Protein AF-A0A8T2VDK9-F1 (afdb_monomer)

Radius of gyration: 22.08 Å; Cα contacts (8 Å, |Δi|>4): 346; chains: 1; bounding box: 56×37×74 Å

InterPro domains:
  IPR025714 Methyltransferase domain [PF13679] (10-200)
  IPR029063 S-adenosyl-L-methionine-dependent methyltransferase superfamily [SSF53335] (16-62)
  IPR052220 Methyltransferase-like protein 25 [PTHR12496] (9-245)

Nearest PDB structures (foldseek):
  5fcd-assembly2_B  TM=7.669E-01  e=2.858E-02  Escherichia coli
  1vq1-assembly2_B  TM=7.208E-01  e=1.821E-02  Thermotoga maritima MSB8
  5fcd-assembly1_A  TM=7.590E-01  e=3.048E-02  Escherichia coli
  1vq1-assembly1_A  TM=7.286E-01  e=3.943E-02  Thermotoga maritima MSB8
  1nv8-assembly2_B  TM=6.931E-01  e=3.251E-02  Thermotoga maritima

Mean predicted aligned error: 12.77 Å

Secondary structure (DSSP, 8-state):
----HHHHHHHHHHHHTT-SEEEEET-TT-HHHHHHHHTT---EEEEES-HHHHHHHHHHHHHHHHHHHHHHHHHTTT---------PPPEEEEE---TT--SHHHHHHHHHHHHHSTTSS---------TT--EEE----------------------EEEEETT--THHHHHHHHHHHH-TTEEEEEE-----TT--B--TT--S-TT---SB--SHHHHHHT----HHHHHHHTS-GGGGGGS-GGGGGSS--

pLDDT: mean 72.98, std 21.47, range [24.5, 97.44]

Sequence (256 aa):
MRDRFGNGVISRVFAEAHATHVVDVGAGQGYLAQVLAFEYGLPVVALDASSHHADVTNRRSAWIEKHYAACSRKANSSLNTKDHLTRKGPQTATFCVMSGCSGKELQHFLSTLATEESSDLGNNATDRKDDNNAFSLAKGSDIIKPNESSGVVKQAQHSYILAGLHACGDLSTAVLKTYTMCEEVKAVVIVGCCYNLLTKRLEKDHSPSSCFYGFPLSRGVRSIGLTLGRRACDLACQSAERWKDVGVDSTLLWRT

Foldseek 3Di:
DPDPDPLVVVLVCCVVLVFQEEEAAQCQLNPSQQCCQPVVVGAYEYEHQDVVSVVSNVVVQVVVLVVVVVVVVVVVVDDDDPPPSSRHGYFYWYADDDAQAQLVLVLVVVVVVQVVVQPPDDDDDDDDPDPPRRIDGDDDDDDDDDDDDDDDGDGDQGAYEYEYQACEACSQQSNVSNCVVHPSHRYYHYHHQFHQNWFEDDPPDPDPPSGGGSPPNDPVCVVVVDDDDNVNRVVVNDDPVCVVVVDPVCPVVPDD

Organism: Ceratopteris richardii (NCBI:txid49495)

Structure (mmCIF, N/CA/C/O backbone):
data_AF-A0A8T2VDK9-F1
#
_entry.id   AF-A0A8T2VDK9-F1
#
loop_
_atom_site.group_PDB
_atom_site.id
_atom_site.type_symbol
_atom_site.label_atom_id
_atom_site.label_alt_id
_atom_site.label_comp_id
_atom_site.label_asym_id
_atom_site.label_entity_id
_atom_site.label_seq_id
_atom_site.pdbx_PDB_ins_code
_atom_site.Cartn_x
_atom_site.Cartn_y
_atom_site.Cartn_z
_atom_site.occupancy
_atom_site.B_iso_or_equiv
_atom_site.auth_seq_id
_atom_site.auth_comp_id
_atom_site.auth_asym_id
_atom_site.auth_atom_id
_atom_site.pdbx_PDB_model_num
ATOM 1 N N . MET A 1 1 ? -23.703 15.122 -0.851 1.00 37.84 1 MET A N 1
ATOM 2 C CA . MET A 1 1 ? -23.418 13.796 -1.437 1.00 37.84 1 MET A CA 1
ATOM 3 C C . MET A 1 1 ? -22.027 13.877 -2.062 1.00 37.84 1 MET A C 1
ATOM 5 O O . MET A 1 1 ? -21.908 14.078 -3.258 1.00 37.84 1 MET A O 1
ATOM 9 N N . ARG A 1 2 ? -20.976 13.936 -1.232 1.00 43.91 2 ARG A N 1
ATOM 10 C CA . ARG A 1 2 ? -19.598 14.156 -1.701 1.00 43.91 2 ARG A CA 1
ATOM 11 C C . ARG A 1 2 ? -18.900 12.800 -1.768 1.00 43.91 2 ARG A C 1
ATOM 13 O O . ARG A 1 2 ? -19.049 12.006 -0.849 1.00 43.91 2 ARG A O 1
ATOM 20 N N . ASP A 1 3 ? -18.302 12.568 -2.925 1.00 45.81 3 ASP A N 1
ATOM 21 C CA . ASP A 1 3 ? -17.573 11.404 -3.427 1.00 45.81 3 ASP A CA 1
ATOM 22 C C . AS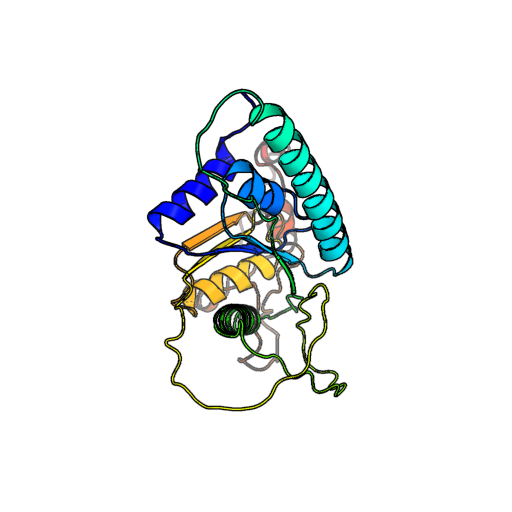P A 1 3 ? -17.373 10.215 -2.461 1.00 45.81 3 ASP A C 1
ATOM 24 O O . ASP A 1 3 ? -16.501 10.219 -1.596 1.00 45.81 3 ASP A O 1
ATOM 28 N N . ARG A 1 4 ? -18.213 9.181 -2.624 1.00 52.41 4 ARG A N 1
ATOM 29 C CA . ARG A 1 4 ? -18.154 7.911 -1.874 1.00 52.41 4 ARG A CA 1
ATOM 30 C C . ARG A 1 4 ? -17.483 6.777 -2.655 1.00 52.41 4 ARG A C 1
ATOM 32 O O . ARG A 1 4 ? -17.430 5.660 -2.147 1.00 52.41 4 ARG A O 1
ATOM 39 N N . PHE A 1 5 ? -17.021 7.011 -3.886 1.00 56.97 5 PHE A N 1
ATOM 40 C CA . PHE A 1 5 ? -16.656 5.897 -4.763 1.00 56.97 5 PHE A CA 1
ATOM 41 C C . PHE A 1 5 ? -15.309 5.266 -4.393 1.00 56.97 5 PHE A C 1
ATOM 43 O O . PHE A 1 5 ? -15.260 4.061 -4.169 1.00 56.97 5 PHE A O 1
ATOM 50 N N . GLY A 1 6 ? -14.235 6.051 -4.255 1.00 61.16 6 GLY A N 1
ATOM 51 C CA . GLY A 1 6 ? -12.895 5.501 -3.984 1.00 61.16 6 GLY A CA 1
ATOM 52 C C . GLY A 1 6 ? -12.766 4.827 -2.611 1.00 61.16 6 GLY A C 1
ATOM 53 O O . GLY A 1 6 ? -12.355 3.673 -2.509 1.00 61.16 6 GLY A O 1
ATOM 54 N N . ASN A 1 7 ? -13.184 5.519 -1.548 1.00 74.44 7 ASN A N 1
ATOM 55 C CA . ASN A 1 7 ? -13.059 5.016 -0.173 1.00 74.44 7 ASN A CA 1
ATOM 56 C C . ASN A 1 7 ? -14.002 3.831 0.099 1.00 74.44 7 ASN A C 1
ATOM 58 O O . ASN A 1 7 ? -13.638 2.891 0.806 1.00 74.44 7 ASN A O 1
ATOM 62 N N . GLY A 1 8 ? -15.189 3.842 -0.520 1.00 84.50 8 GLY A N 1
ATOM 63 C CA . GLY A 1 8 ? -16.153 2.748 -0.423 1.00 84.50 8 GLY A CA 1
ATOM 64 C C . GLY A 1 8 ? -15.634 1.443 -1.029 1.00 84.50 8 GLY A C 1
ATOM 65 O O . GLY A 1 8 ? -15.929 0.374 -0.498 1.00 84.50 8 GLY A O 1
ATOM 66 N N . VAL A 1 9 ? -14.814 1.512 -2.087 1.00 92.12 9 VAL A N 1
ATOM 67 C CA . VAL A 1 9 ? -14.177 0.321 -2.675 1.00 92.12 9 VAL A CA 1
ATOM 68 C C . VAL A 1 9 ? -13.231 -0.339 -1.676 1.00 92.12 9 VAL A C 1
ATOM 70 O O . VAL A 1 9 ? -13.333 -1.544 -1.471 1.00 92.12 9 VAL A O 1
ATOM 73 N N . ILE A 1 10 ? -12.363 0.426 -1.005 1.00 94.25 10 ILE A N 1
ATOM 74 C CA . ILE A 1 10 ? -11.415 -0.132 -0.024 1.00 94.25 10 ILE A CA 1
ATOM 75 C C . ILE A 1 10 ? -12.163 -0.777 1.145 1.00 94.25 10 ILE A C 1
ATOM 77 O O . ILE A 1 10 ? -11.851 -1.904 1.517 1.00 94.25 10 ILE A O 1
ATOM 81 N N . SER A 1 11 ? -13.184 -0.107 1.688 1.00 93.62 11 SER A N 1
ATOM 82 C CA . SER A 1 11 ? -13.994 -0.661 2.781 1.00 93.62 11 SER A CA 1
ATOM 83 C C . SER A 1 11 ? -14.733 -1.940 2.379 1.00 93.62 11 SER A C 1
ATOM 85 O O . SER A 1 11 ? -14.794 -2.890 3.159 1.00 93.62 11 SER A O 1
ATOM 87 N N . ARG A 1 12 ? -15.252 -2.004 1.150 1.00 95.25 12 ARG A N 1
ATOM 88 C CA . ARG A 1 12 ? -15.904 -3.208 0.638 1.00 95.25 12 ARG A CA 1
ATOM 89 C C . ARG A 1 12 ? -14.917 -4.359 0.449 1.00 95.25 12 ARG A C 1
ATOM 91 O O . ARG A 1 12 ? -15.194 -5.463 0.902 1.00 95.25 12 ARG A O 1
ATOM 98 N N . VAL A 1 13 ? -13.764 -4.092 -0.166 1.00 96.50 13 VAL A N 1
ATOM 99 C CA . VAL A 1 13 ? -12.698 -5.088 -0.352 1.00 96.50 13 VAL A CA 1
ATOM 100 C C . VAL A 1 13 ? -12.189 -5.591 0.998 1.00 96.50 13 VAL A C 1
ATOM 102 O O . VAL A 1 13 ? -11.987 -6.788 1.152 1.00 96.50 13 VAL A O 1
ATOM 105 N N . PHE A 1 14 ? -12.040 -4.713 1.994 1.00 95.94 14 PHE A N 1
ATOM 106 C CA . PHE A 1 14 ? -11.683 -5.094 3.363 1.00 95.94 14 PHE A CA 1
ATOM 107 C C . PHE A 1 14 ? -12.658 -6.128 3.944 1.00 95.94 14 PHE A C 1
ATOM 109 O O . PHE A 1 14 ? -12.229 -7.160 4.463 1.00 95.94 14 PHE A O 1
ATOM 116 N N . ALA A 1 15 ? -13.964 -5.868 3.818 1.00 95.44 15 ALA A N 1
ATOM 117 C CA . ALA A 1 15 ? -15.007 -6.753 4.323 1.00 95.44 15 ALA A CA 1
ATOM 118 C C . ALA A 1 15 ? -15.055 -8.093 3.569 1.00 95.44 15 ALA A C 1
ATOM 120 O O . ALA A 1 15 ? -15.116 -9.146 4.200 1.00 95.44 15 ALA A O 1
ATOM 121 N N . GLU A 1 16 ? -14.992 -8.065 2.233 1.00 96.94 16 GLU A N 1
ATOM 122 C CA . GLU A 1 16 ? -15.023 -9.268 1.387 1.00 96.94 16 GLU A CA 1
ATOM 123 C C . GLU A 1 16 ? -13.760 -10.131 1.547 1.00 96.94 16 GLU A C 1
ATOM 125 O O . GLU A 1 16 ? -13.833 -11.355 1.482 1.00 96.94 16 GLU A O 1
ATOM 130 N N . ALA A 1 17 ? -12.604 -9.512 1.794 1.00 96.25 17 ALA A N 1
ATOM 131 C CA . ALA A 1 17 ? -11.341 -10.214 2.011 1.00 96.25 17 ALA A CA 1
ATOM 132 C C . ALA A 1 17 ? -11.184 -10.765 3.440 1.00 96.25 17 ALA A C 1
ATOM 134 O O . ALA A 1 17 ? -10.178 -11.418 3.725 1.00 96.25 17 ALA A O 1
ATOM 135 N N . HIS A 1 18 ? -12.140 -10.488 4.338 1.00 95.19 18 HIS A N 1
ATOM 136 C CA . HIS A 1 18 ? -12.057 -10.807 5.767 1.00 95.19 18 HIS A CA 1
ATOM 137 C C . HIS A 1 18 ? -10.726 -10.346 6.389 1.00 95.19 18 HIS A C 1
ATOM 139 O O . HIS A 1 18 ? -10.065 -11.077 7.136 1.00 95.19 18 HIS A O 1
ATOM 145 N N . ALA A 1 19 ? -10.297 -9.138 6.018 1.00 95.25 19 ALA A N 1
ATOM 146 C CA . ALA A 1 19 ? -9.076 -8.549 6.540 1.00 95.25 19 ALA A CA 1
ATOM 147 C C . ALA A 1 19 ? -9.289 -8.020 7.965 1.00 95.25 19 ALA A C 1
ATOM 149 O O . ALA A 1 19 ? -10.392 -7.615 8.328 1.00 95.25 19 ALA A O 1
ATOM 150 N N . THR A 1 20 ? -8.227 -8.002 8.767 1.00 95.25 20 THR A N 1
ATOM 151 C CA . THR A 1 20 ? -8.223 -7.349 10.080 1.00 95.25 20 THR A CA 1
ATOM 152 C C . THR A 1 20 ? -7.680 -5.929 10.007 1.00 95.25 20 THR A C 1
ATOM 154 O O . THR A 1 20 ? -8.128 -5.082 10.772 1.00 95.25 20 THR A O 1
ATOM 157 N N . HIS A 1 21 ? -6.773 -5.640 9.067 1.00 95.12 21 HIS A N 1
ATOM 158 C CA . HIS A 1 21 ? -6.134 -4.330 8.937 1.00 95.12 21 HIS A CA 1
ATOM 159 C C . HIS A 1 21 ? -6.032 -3.845 7.486 1.00 95.12 21 HIS A C 1
ATOM 161 O O . HIS A 1 21 ? -5.828 -4.622 6.550 1.00 95.12 21 HIS A O 1
ATOM 167 N N . VAL A 1 22 ? -6.123 -2.529 7.306 1.00 96.19 22 VAL A N 1
ATOM 168 C CA . VAL A 1 22 ? -5.739 -1.834 6.073 1.00 96.19 22 VAL A CA 1
ATOM 169 C C . VAL A 1 22 ? -4.337 -1.274 6.247 1.00 96.19 22 VAL A C 1
ATOM 171 O O . VAL A 1 22 ? -4.062 -0.582 7.222 1.00 96.19 22 VAL A O 1
ATOM 174 N N . VAL A 1 23 ? -3.462 -1.510 5.279 1.00 96.00 23 VAL A N 1
ATOM 175 C CA . VAL A 1 23 ? -2.143 -0.878 5.223 1.00 96.00 23 VAL A CA 1
ATOM 176 C C . VAL A 1 23 ? -2.146 0.115 4.068 1.00 96.00 23 VAL A C 1
ATOM 178 O O . VAL A 1 23 ? -2.129 -0.282 2.903 1.00 96.00 23 VAL A O 1
ATOM 181 N N . ASP A 1 24 ? -2.219 1.402 4.403 1.00 95.19 24 ASP A N 1
ATOM 182 C CA . ASP A 1 24 ? -2.193 2.519 3.456 1.00 95.19 24 ASP A CA 1
ATOM 183 C C . ASP A 1 24 ? -0.738 2.820 3.070 1.00 95.19 24 ASP A C 1
ATOM 185 O O . ASP A 1 24 ? 0.009 3.420 3.840 1.00 95.19 24 ASP A O 1
ATOM 189 N N . VAL A 1 25 ? -0.304 2.329 1.911 1.00 93.38 25 VAL A N 1
ATOM 190 C CA . VAL A 1 25 ? 1.077 2.421 1.422 1.00 93.38 25 VAL A CA 1
ATOM 191 C C . VAL A 1 25 ? 1.283 3.673 0.572 1.00 93.38 25 VAL A C 1
ATOM 193 O O . VAL A 1 25 ? 0.602 3.890 -0.431 1.00 93.38 25 VAL A O 1
ATOM 196 N N . GLY A 1 26 ? 2.275 4.485 0.941 1.00 90.88 26 GLY A N 1
ATOM 197 C CA . GLY A 1 26 ? 2.456 5.814 0.353 1.00 90.88 26 GLY A CA 1
ATOM 198 C C . GLY A 1 26 ? 1.395 6.797 0.849 1.00 90.88 26 GLY A C 1
ATOM 199 O O . GLY A 1 26 ? 0.868 7.585 0.064 1.00 90.88 26 GLY A O 1
ATOM 200 N N . ALA A 1 27 ? 1.069 6.726 2.142 1.00 90.25 27 ALA A N 1
ATOM 201 C CA . ALA A 1 27 ? -0.014 7.478 2.768 1.00 90.25 27 ALA A CA 1
ATOM 202 C C . ALA A 1 27 ? 0.172 9.004 2.686 1.00 90.25 27 ALA A C 1
ATOM 204 O O . ALA A 1 27 ? -0.795 9.762 2.837 1.00 90.25 27 ALA A O 1
ATOM 205 N N . GLY A 1 28 ? 1.404 9.488 2.479 1.00 89.88 28 GLY A N 1
ATOM 206 C CA . GLY A 1 28 ? 1.725 10.905 2.533 1.00 89.88 28 GLY A CA 1
ATOM 207 C C . GLY A 1 28 ? 1.243 11.495 3.853 1.00 89.88 28 GLY A C 1
ATOM 208 O O . GLY A 1 28 ? 1.432 10.935 4.925 1.00 89.88 28 GLY A O 1
ATOM 209 N N . GLN A 1 29 ? 0.504 12.596 3.789 1.00 90.12 29 GLN A N 1
ATOM 210 C CA . GLN A 1 29 ? -0.047 13.234 4.988 1.00 90.12 29 GLN A CA 1
ATOM 211 C C . GLN A 1 29 ? -1.294 12.533 5.585 1.00 90.12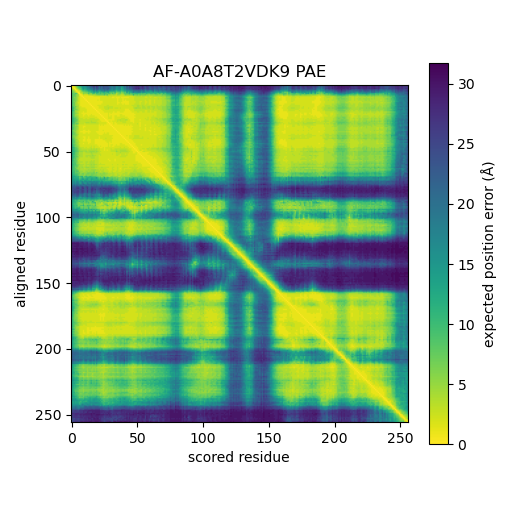 29 GLN A C 1
ATOM 213 O O . GLN A 1 29 ? -2.042 13.155 6.352 1.00 90.12 29 GLN A O 1
ATOM 218 N N . GLY A 1 30 ? -1.561 11.290 5.174 1.00 89.19 30 GLY A N 1
ATOM 219 C CA . GLY A 1 30 ? -2.496 10.366 5.810 1.00 89.19 30 GLY A CA 1
ATOM 220 C C . GLY A 1 30 ? -3.975 10.597 5.517 1.00 89.19 30 GLY A C 1
ATOM 221 O O . GLY A 1 30 ? -4.806 10.055 6.231 1.00 89.19 30 GLY A O 1
ATOM 222 N N . TYR A 1 31 ? -4.352 11.392 4.511 1.00 92.12 31 TYR A N 1
ATOM 223 C CA . TYR A 1 31 ? -5.763 11.735 4.264 1.00 92.12 31 TYR A CA 1
ATOM 224 C C . TYR A 1 31 ? -6.675 10.513 4.090 1.00 92.12 31 TYR A C 1
ATOM 226 O O . TYR A 1 31 ? -7.757 10.478 4.676 1.00 92.12 31 TYR A O 1
ATOM 234 N N . LEU A 1 32 ? -6.237 9.514 3.318 1.00 91.88 32 LEU A N 1
ATOM 235 C CA . LEU A 1 32 ? -6.982 8.270 3.136 1.00 91.88 32 LEU A CA 1
ATOM 236 C C . LEU A 1 32 ? -7.081 7.500 4.458 1.00 91.88 32 LEU A C 1
ATOM 238 O O . LEU A 1 32 ? -8.187 7.161 4.878 1.00 91.88 32 LEU A O 1
ATOM 242 N N . ALA A 1 33 ? -5.954 7.302 5.147 1.00 92.44 33 ALA A N 1
ATOM 243 C CA . ALA A 1 33 ? -5.922 6.642 6.447 1.00 92.44 33 ALA A CA 1
ATOM 244 C C . ALA A 1 33 ? -6.864 7.278 7.484 1.00 92.44 33 ALA A C 1
ATOM 246 O O . ALA A 1 33 ? -7.576 6.562 8.186 1.00 92.44 33 ALA A O 1
ATOM 247 N N . GLN A 1 34 ? -6.934 8.614 7.541 1.00 91.50 34 GLN A N 1
ATOM 248 C CA . GLN A 1 34 ? -7.871 9.333 8.412 1.00 91.50 34 GLN A CA 1
ATOM 249 C C . GLN A 1 34 ? -9.327 8.992 8.074 1.00 91.50 34 GLN A C 1
ATOM 251 O O . GLN A 1 34 ? -10.124 8.709 8.965 1.00 91.50 34 GLN A O 1
ATOM 256 N N . VAL A 1 35 ? -9.690 9.009 6.789 1.00 92.12 35 VAL A N 1
ATOM 257 C CA . VAL A 1 35 ? -11.063 8.712 6.359 1.00 92.12 35 VAL A CA 1
ATOM 258 C C . VAL A 1 35 ? -11.428 7.261 6.667 1.00 92.12 35 VAL A C 1
ATOM 260 O O . VAL A 1 35 ? -12.475 7.006 7.258 1.00 92.12 35 VAL A O 1
ATOM 263 N N . LEU A 1 36 ? -10.564 6.304 6.329 1.00 92.00 36 LEU A N 1
ATOM 264 C CA . LEU A 1 36 ? -10.817 4.885 6.586 1.00 92.00 36 LEU A CA 1
ATOM 265 C C . LEU A 1 36 ? -10.947 4.582 8.090 1.00 92.00 36 LEU A C 1
ATOM 267 O O . LEU A 1 36 ? -11.854 3.850 8.484 1.00 92.00 36 LEU A O 1
ATOM 271 N N . ALA A 1 37 ? -10.119 5.199 8.936 1.00 91.69 37 ALA A N 1
ATOM 272 C CA . ALA A 1 37 ? -10.200 5.019 10.383 1.00 91.69 37 ALA A CA 1
ATOM 273 C C . ALA A 1 37 ? -11.443 5.693 10.990 1.00 91.69 37 ALA A C 1
ATOM 275 O O . ALA A 1 37 ? -12.226 5.060 11.696 1.00 91.69 37 ALA A O 1
ATOM 276 N N . PHE A 1 38 ? -11.669 6.979 10.706 1.00 88.00 38 PHE A N 1
ATOM 277 C CA . PHE A 1 38 ? -12.704 7.752 11.398 1.00 88.00 38 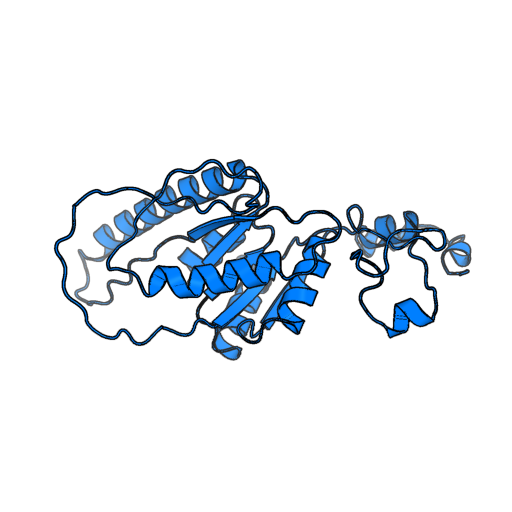PHE A CA 1
ATOM 278 C C . PHE A 1 38 ? -14.092 7.661 10.773 1.00 88.00 38 PHE A C 1
ATOM 280 O O . PHE A 1 38 ? -15.076 7.758 11.506 1.00 88.00 38 PHE A O 1
ATOM 287 N N . GLU A 1 39 ? -14.210 7.523 9.454 1.00 87.81 39 GLU A N 1
ATOM 288 C CA . GLU A 1 39 ? -15.510 7.424 8.778 1.00 87.81 39 GLU A CA 1
ATOM 289 C C . GLU A 1 39 ? -15.966 5.969 8.667 1.00 87.81 39 GLU A C 1
ATOM 291 O O . GLU A 1 39 ? -17.116 5.670 8.989 1.00 87.81 39 GLU A O 1
ATOM 296 N N . TYR A 1 40 ? -15.057 5.069 8.280 1.00 89.19 40 TYR A N 1
ATOM 297 C CA . TYR A 1 40 ? -15.368 3.652 8.063 1.00 89.19 40 TYR A CA 1
ATOM 298 C C . TYR A 1 40 ? -15.070 2.760 9.278 1.00 89.19 40 TYR A C 1
ATOM 300 O O . TYR A 1 40 ? -15.485 1.605 9.285 1.00 89.19 40 TYR A O 1
ATOM 308 N N . GLY A 1 41 ? -14.401 3.275 10.318 1.00 89.62 41 GLY A N 1
ATOM 309 C CA . GLY A 1 41 ? -14.116 2.515 11.541 1.00 89.62 41 GLY A CA 1
ATOM 310 C C . GLY A 1 41 ? -13.107 1.382 11.345 1.00 89.62 41 GLY A C 1
ATOM 311 O O . GLY A 1 41 ? -13.122 0.427 12.117 1.00 89.62 41 GLY A O 1
ATOM 312 N N . LEU A 1 42 ? -12.280 1.450 10.299 1.00 92.50 42 LEU A N 1
ATOM 313 C CA . LEU A 1 42 ? -11.340 0.385 9.960 1.00 92.50 42 LEU A CA 1
ATOM 314 C C . LEU A 1 42 ? -10.028 0.532 10.749 1.00 92.50 42 LEU A C 1
ATOM 316 O O . LEU A 1 42 ? -9.561 1.658 10.935 1.00 92.50 42 LEU A O 1
ATOM 320 N N . PRO A 1 43 ? -9.382 -0.573 11.161 1.00 93.38 43 PRO A N 1
ATOM 321 C CA . PRO A 1 43 ? -8.009 -0.541 11.655 1.00 93.38 43 PRO A CA 1
ATOM 322 C C . PRO A 1 43 ? -7.060 -0.228 10.498 1.00 93.38 43 PRO A C 1
ATOM 324 O O . PRO A 1 43 ? -6.993 -0.977 9.520 1.00 93.38 43 PRO A O 1
ATOM 327 N N . VAL A 1 44 ? -6.347 0.895 10.583 1.00 94.00 44 VAL A N 1
ATOM 328 C CA . VAL A 1 44 ? -5.478 1.368 9.499 1.00 94.00 44 VAL A CA 1
ATOM 329 C C . VAL A 1 44 ? -4.067 1.616 10.005 1.00 94.00 44 VAL A C 1
ATOM 331 O O . VAL A 1 44 ? -3.872 2.274 11.027 1.00 94.00 44 VAL A O 1
ATOM 334 N N . VAL A 1 45 ? -3.094 1.155 9.226 1.00 94.00 45 VAL A N 1
ATOM 335 C CA . VAL A 1 45 ? -1.678 1.484 9.358 1.00 94.00 45 VAL A CA 1
ATOM 336 C C . VAL A 1 45 ? -1.261 2.337 8.163 1.00 94.00 45 VAL A C 1
ATOM 338 O O . VAL A 1 45 ? -1.262 1.866 7.028 1.00 94.00 45 VAL A O 1
ATOM 341 N N . ALA A 1 46 ? -0.911 3.596 8.408 1.00 93.19 46 ALA A N 1
ATOM 342 C CA . ALA A 1 46 ? -0.411 4.525 7.402 1.00 93.19 46 ALA A CA 1
ATOM 343 C C . ALA A 1 46 ? 1.110 4.396 7.261 1.00 93.19 46 ALA A C 1
ATOM 345 O O . ALA A 1 46 ? 1.846 4.647 8.218 1.00 93.19 46 ALA A O 1
ATOM 346 N N . LEU A 1 47 ? 1.569 4.026 6.065 1.00 91.44 47 LEU A N 1
ATOM 347 C CA . LEU A 1 47 ? 2.977 3.870 5.715 1.00 91.44 47 LEU A CA 1
ATOM 348 C C . LEU A 1 47 ? 3.430 4.944 4.741 1.00 91.44 47 LEU A C 1
ATOM 350 O O . LEU A 1 47 ? 2.887 5.075 3.645 1.00 91.44 47 LEU A O 1
ATOM 354 N N . ASP A 1 48 ? 4.493 5.653 5.098 1.00 90.12 48 ASP A N 1
ATOM 355 C CA . ASP A 1 48 ? 5.164 6.595 4.207 1.00 90.12 48 ASP A CA 1
ATOM 356 C C . ASP A 1 48 ? 6.681 6.547 4.410 1.00 90.12 48 ASP A C 1
ATOM 358 O O . ASP A 1 48 ? 7.160 6.170 5.477 1.00 90.12 48 ASP A O 1
ATOM 362 N N . ALA A 1 49 ? 7.453 6.934 3.397 1.00 87.81 49 ALA A N 1
ATOM 363 C CA . ALA A 1 49 ? 8.910 6.993 3.513 1.00 87.81 49 ALA A CA 1
ATOM 364 C C . ALA A 1 49 ? 9.388 8.182 4.365 1.00 87.81 49 ALA A C 1
ATOM 366 O O . ALA A 1 49 ? 10.508 8.167 4.871 1.00 87.81 49 ALA A O 1
ATOM 367 N N . SER A 1 50 ? 8.558 9.216 4.518 1.00 88.19 50 SER A N 1
ATOM 368 C CA . SER A 1 50 ? 8.882 10.424 5.269 1.00 88.19 50 SER A CA 1
ATOM 369 C C . SER A 1 50 ? 8.326 10.369 6.690 1.00 88.19 50 SER A C 1
ATOM 371 O O . SER A 1 50 ? 7.114 10.336 6.903 1.00 88.19 50 SER A O 1
ATOM 373 N N . SER A 1 51 ? 9.199 10.477 7.690 1.00 85.75 51 SER A N 1
ATOM 374 C CA . SER A 1 51 ? 8.772 10.611 9.090 1.00 85.75 51 SER A CA 1
ATOM 375 C C . SER A 1 51 ? 7.972 11.896 9.341 1.00 85.75 51 SER A C 1
ATOM 377 O O . SER A 1 51 ? 7.048 11.904 10.149 1.00 85.75 51 SER A O 1
ATOM 379 N N . HIS A 1 52 ? 8.237 12.970 8.587 1.00 88.75 52 HIS A N 1
ATOM 380 C CA . HIS A 1 52 ? 7.445 14.201 8.661 1.00 88.75 52 HIS A CA 1
ATOM 381 C C . HIS A 1 52 ? 5.971 13.961 8.300 1.00 88.75 52 HIS A C 1
ATOM 383 O O . HIS A 1 52 ? 5.064 14.530 8.908 1.00 88.75 52 HIS A O 1
ATOM 389 N N . HIS A 1 53 ? 5.715 13.102 7.315 1.00 88.69 53 HIS A N 1
ATOM 390 C CA . HIS A 1 53 ? 4.365 12.711 6.930 1.00 88.69 53 HIS A CA 1
ATOM 391 C C . HIS A 1 53 ? 3.662 11.896 8.027 1.00 88.69 53 HIS A C 1
ATOM 393 O O . HIS A 1 53 ? 2.476 12.126 8.288 1.00 88.69 53 HIS A O 1
ATOM 399 N N . ALA A 1 54 ? 4.396 11.028 8.732 1.00 85.56 54 ALA A N 1
ATOM 400 C CA . ALA A 1 54 ? 3.891 10.334 9.915 1.00 85.56 54 ALA A CA 1
ATOM 401 C C . ALA A 1 54 ? 3.516 11.325 11.034 1.00 85.56 54 ALA A C 1
ATOM 403 O O . ALA A 1 54 ? 2.399 11.270 11.549 1.00 85.56 54 ALA A O 1
ATOM 404 N N . ASP A 1 55 ? 4.375 12.305 11.340 1.00 86.25 55 ASP A N 1
ATOM 405 C CA . ASP A 1 55 ? 4.092 13.347 12.339 1.00 86.25 55 ASP A CA 1
ATOM 406 C C . ASP A 1 55 ? 2.829 14.150 12.002 1.00 86.25 55 ASP A C 1
ATOM 408 O O . ASP A 1 55 ? 1.979 14.395 12.865 1.00 86.25 55 ASP A O 1
ATOM 412 N N . VAL A 1 56 ? 2.691 14.569 10.740 1.00 88.75 56 VAL A N 1
ATOM 413 C CA . VAL A 1 56 ? 1.506 15.295 10.261 1.00 88.75 56 VAL A CA 1
ATOM 414 C C . VAL A 1 56 ? 0.252 14.435 10.405 1.00 88.75 56 VAL A C 1
ATOM 416 O O . VAL A 1 56 ? -0.776 14.933 10.873 1.00 88.75 56 VAL A O 1
ATOM 419 N N . THR A 1 57 ? 0.336 13.153 10.047 1.00 86.88 57 THR A N 1
ATOM 420 C CA . THR A 1 57 ? -0.772 12.200 10.175 1.00 86.88 57 THR A CA 1
ATOM 421 C C . THR A 1 57 ? -1.179 12.035 11.639 1.00 86.88 57 THR A C 1
ATOM 423 O O . THR A 1 57 ? -2.348 12.234 11.958 1.00 86.88 57 THR A O 1
ATOM 426 N N . ASN A 1 58 ? -0.229 11.805 12.548 1.00 88.69 58 ASN A N 1
ATOM 427 C CA . ASN A 1 58 ? -0.491 11.651 13.983 1.00 88.69 58 ASN A CA 1
ATOM 428 C C . ASN A 1 58 ? -1.132 12.892 14.609 1.00 88.69 58 ASN A C 1
ATOM 430 O O . ASN A 1 58 ? -2.127 12.793 15.329 1.00 88.69 58 ASN A O 1
ATOM 434 N N . ARG A 1 59 ? -0.607 14.086 14.301 1.00 88.19 59 ARG A N 1
ATOM 435 C CA . ARG A 1 59 ? -1.176 15.354 14.791 1.00 88.19 59 ARG A CA 1
ATOM 436 C C . ARG A 1 59 ? -2.619 15.542 14.329 1.00 88.19 59 ARG A C 1
ATOM 438 O O . ARG A 1 59 ? -3.452 16.015 15.103 1.00 88.19 59 ARG A O 1
ATOM 445 N N . ARG A 1 60 ? -2.925 15.169 13.081 1.00 88.94 60 ARG A N 1
ATOM 446 C CA . ARG A 1 60 ? -4.293 15.205 12.549 1.00 88.94 60 ARG A CA 1
ATOM 447 C C . ARG A 1 60 ? -5.191 14.179 13.230 1.00 88.94 60 ARG A C 1
ATOM 449 O O . ARG A 1 60 ? -6.280 14.569 13.643 1.00 88.94 60 ARG A O 1
ATOM 456 N N . SER A 1 61 ? -4.726 12.941 13.417 1.00 89.19 61 SER A N 1
ATOM 457 C CA . SER A 1 61 ? -5.467 11.895 14.139 1.00 89.19 61 SER A CA 1
ATOM 458 C C . SER A 1 61 ? -5.895 12.393 15.516 1.00 89.19 61 SER A C 1
ATOM 460 O O . SER A 1 61 ? -7.083 12.411 15.814 1.00 89.19 61 SER A O 1
ATOM 462 N N . ALA A 1 62 ? -4.956 12.918 16.312 1.00 87.94 62 ALA A N 1
ATOM 463 C CA . ALA A 1 62 ? -5.237 13.414 17.660 1.00 87.94 62 ALA A CA 1
ATOM 464 C C . ALA A 1 62 ? -6.277 14.552 17.675 1.00 87.94 62 ALA A C 1
ATOM 466 O O . ALA A 1 62 ? -7.139 14.624 18.557 1.00 87.94 62 ALA A O 1
ATOM 467 N N . TRP A 1 63 ? -6.225 15.453 16.687 1.00 88.56 63 TRP A N 1
ATOM 468 C CA . TRP A 1 63 ? -7.217 16.520 16.557 1.00 88.56 63 TRP A CA 1
ATOM 469 C C . TRP A 1 63 ? -8.609 15.970 16.215 1.00 88.56 63 TRP A C 1
ATOM 471 O O . TRP A 1 63 ? -9.601 16.387 16.821 1.00 88.56 63 TRP A O 1
ATOM 481 N N . ILE A 1 64 ? -8.682 15.012 15.286 1.00 85.81 64 ILE A N 1
ATOM 482 C CA . ILE A 1 64 ? -9.933 14.375 14.860 1.00 85.81 64 ILE A CA 1
ATOM 483 C C . ILE A 1 64 ? -10.536 13.547 16.007 1.00 85.81 64 ILE A C 1
ATOM 485 O O . ILE A 1 64 ? -11.722 13.701 16.301 1.00 85.81 64 ILE A O 1
ATOM 489 N N . GLU A 1 65 ? -9.738 12.759 16.733 1.00 86.88 65 GLU A N 1
ATOM 490 C CA . GLU A 1 65 ? -10.173 12.015 17.927 1.00 86.88 65 GLU A CA 1
ATOM 491 C C . GLU A 1 65 ? -10.798 12.939 18.966 1.00 86.88 65 GLU A C 1
ATOM 493 O O . GLU A 1 65 ? -11.906 12.692 19.447 1.00 86.88 65 GLU A O 1
ATOM 498 N N . LYS A 1 66 ? -10.122 14.052 19.282 1.00 85.94 66 LYS A N 1
ATOM 499 C CA . LYS A 1 66 ? -10.628 15.043 20.236 1.00 85.94 66 LYS A CA 1
ATOM 500 C C . LYS A 1 66 ? -11.952 15.645 19.772 1.00 85.94 66 LYS A C 1
ATOM 502 O O . LYS A 1 66 ? -12.844 15.854 20.600 1.00 85.94 66 LYS A O 1
ATOM 507 N N . HIS A 1 67 ? -12.089 15.921 18.475 1.00 85.94 67 HIS A N 1
ATOM 508 C CA . HIS A 1 67 ? -13.329 16.420 17.888 1.00 85.94 67 HIS A CA 1
ATOM 509 C C . HIS A 1 67 ? -14.477 15.414 18.062 1.00 85.94 67 HIS A C 1
ATOM 511 O O . HIS A 1 67 ? -15.517 15.768 18.622 1.00 85.94 67 HIS A O 1
ATOM 517 N N . TYR A 1 68 ? -14.272 14.150 17.679 1.00 79.19 68 TYR A N 1
ATOM 518 C CA . TYR A 1 68 ? -15.278 13.096 17.849 1.00 79.19 68 TYR A CA 1
ATOM 519 C C . TYR A 1 68 ? -15.618 12.857 19.325 1.00 79.19 68 TYR A C 1
ATOM 521 O O . TYR A 1 68 ? -16.794 12.817 19.681 1.00 79.19 68 TYR A O 1
ATOM 529 N N . ALA A 1 69 ? -14.625 12.808 20.216 1.00 82.19 69 ALA A N 1
ATOM 530 C CA . ALA A 1 69 ? -14.841 12.652 21.654 1.00 82.19 69 ALA A CA 1
ATOM 531 C C . ALA A 1 69 ? -15.625 13.825 22.274 1.00 82.19 69 ALA A C 1
ATOM 533 O O . ALA A 1 69 ? -16.361 13.647 23.248 1.00 82.19 69 ALA A O 1
ATOM 534 N N . ALA A 1 70 ? -15.469 15.045 21.753 1.00 80.81 70 ALA A N 1
ATOM 535 C CA . ALA A 1 70 ? -16.254 16.202 22.182 1.00 80.81 70 ALA A CA 1
ATOM 536 C C . ALA A 1 70 ? -17.702 16.148 21.662 1.00 80.81 70 ALA A C 1
ATOM 538 O O . ALA A 1 70 ? -18.626 16.456 22.417 1.00 80.81 70 ALA A O 1
ATOM 539 N N . CYS A 1 71 ? -17.916 15.729 20.411 1.00 78.19 71 CYS A N 1
ATOM 540 C CA . CYS A 1 71 ? -19.254 15.575 19.836 1.00 78.19 71 CYS A CA 1
ATOM 541 C C . CYS A 1 71 ? -20.051 14.444 20.507 1.00 78.19 71 CYS A C 1
ATOM 543 O O . CYS A 1 71 ? -21.214 14.654 20.848 1.00 78.19 71 CYS A O 1
ATOM 545 N N . SER A 1 72 ? -19.432 13.294 20.800 1.00 71.38 72 SER A N 1
ATOM 546 C CA . SER A 1 72 ? -20.106 12.177 21.484 1.00 71.38 72 SER A CA 1
ATOM 547 C C . SER A 1 72 ? -20.580 12.546 22.895 1.00 71.38 72 SER A C 1
ATOM 549 O O . SER A 1 72 ? -21.665 12.148 23.313 1.00 71.38 72 SER A O 1
ATOM 551 N N . ARG A 1 73 ? -19.825 13.388 23.618 1.00 68.81 73 ARG A N 1
ATOM 552 C CA . ARG A 1 73 ? -20.234 13.908 24.937 1.00 68.81 73 ARG A CA 1
ATOM 553 C C . ARG A 1 73 ? -21.459 14.826 24.876 1.00 68.81 73 ARG A C 1
ATOM 555 O O . ARG A 1 73 ? -22.233 14.849 25.825 1.00 68.81 73 ARG A O 1
ATOM 562 N N . LYS A 1 74 ? -21.652 15.556 23.772 1.00 66.00 74 LYS A N 1
ATOM 563 C CA . LYS A 1 74 ? -22.845 16.393 23.545 1.00 66.00 74 LYS A CA 1
ATOM 564 C C . LYS A 1 74 ? -24.073 15.583 23.118 1.00 66.00 74 LYS A C 1
ATOM 566 O O . LYS A 1 74 ? -25.182 16.039 23.349 1.00 66.00 74 LYS A O 1
ATOM 571 N N . ALA A 1 75 ? -23.886 14.417 22.496 1.00 64.50 75 ALA A N 1
ATOM 572 C CA . ALA A 1 75 ? -24.979 13.535 22.077 1.00 64.50 75 ALA A CA 1
ATOM 573 C C . ALA A 1 75 ? -25.513 12.660 23.231 1.00 64.50 75 ALA A C 1
ATOM 575 O O . ALA A 1 75 ? -26.717 12.427 23.333 1.00 64.50 75 ALA A O 1
ATOM 576 N N . ASN A 1 76 ? -24.635 12.240 24.149 1.00 55.34 76 ASN A N 1
ATOM 577 C CA . ASN A 1 76 ? -24.986 11.402 25.304 1.00 55.34 76 ASN A CA 1
ATOM 578 C C . ASN A 1 76 ? -25.758 12.131 26.421 1.00 55.34 76 ASN A C 1
ATOM 580 O O . ASN A 1 76 ? -26.122 11.504 27.410 1.00 55.34 76 ASN A O 1
ATOM 584 N N . SER A 1 77 ? -26.054 13.427 26.277 1.00 56.28 77 SER A N 1
ATOM 585 C CA . SER A 1 77 ? -27.033 14.107 27.136 1.00 56.28 77 SER A CA 1
ATOM 586 C C . SER A 1 77 ? -28.491 13.792 26.757 1.00 56.28 77 SER A C 1
ATOM 588 O O . SER A 1 77 ? -29.390 14.265 27.448 1.00 56.28 77 SER A O 1
ATOM 590 N N . SER A 1 78 ? -28.738 13.009 25.692 1.00 57.47 78 SER A N 1
ATOM 591 C CA . SER A 1 78 ? -30.088 12.755 25.160 1.00 57.47 78 SER A CA 1
ATOM 592 C C . SER A 1 78 ? -30.497 11.273 25.031 1.00 57.47 78 SER A C 1
ATOM 594 O O . SER A 1 78 ? -31.677 10.985 25.195 1.00 57.47 78 SER A O 1
ATOM 596 N N . LEU A 1 79 ? -29.598 10.298 24.818 1.00 52.72 79 LEU A N 1
ATOM 597 C CA . LEU A 1 79 ? -29.985 8.876 24.677 1.00 52.72 79 LEU A CA 1
ATOM 598 C C . LEU A 1 79 ? -29.004 7.902 25.357 1.00 52.72 79 LEU A C 1
ATOM 600 O O . LEU A 1 79 ? -27.788 8.037 25.254 1.00 52.72 79 LEU A O 1
ATOM 604 N N . ASN A 1 80 ? -29.566 6.892 26.029 1.00 45.50 80 ASN A N 1
ATOM 605 C CA . ASN A 1 80 ? -28.874 5.873 26.820 1.00 45.50 80 ASN A CA 1
ATOM 606 C C . ASN A 1 80 ? -28.647 4.600 25.976 1.00 45.50 80 ASN A C 1
ATOM 608 O O . ASN A 1 80 ? -29.406 3.639 26.077 1.00 45.50 80 ASN A O 1
ATOM 612 N N . THR A 1 81 ? -27.630 4.592 25.111 1.00 45.44 81 THR A N 1
ATOM 613 C CA . THR A 1 81 ? -27.223 3.397 24.342 1.00 45.44 81 THR A CA 1
ATOM 614 C C . THR A 1 81 ? -25.714 3.183 24.437 1.00 45.44 81 THR A C 1
ATOM 616 O O . THR A 1 81 ? -24.925 4.054 24.079 1.00 45.44 81 THR A O 1
ATOM 619 N N . LYS A 1 82 ? -25.323 2.012 24.953 1.00 40.81 82 LYS A N 1
ATOM 620 C CA . LYS A 1 82 ? -23.955 1.597 25.306 1.00 40.81 82 LYS A CA 1
ATOM 621 C C . LYS A 1 82 ? -23.109 1.103 24.115 1.00 40.81 82 LYS A C 1
ATOM 623 O O . LYS A 1 82 ? -22.380 0.135 24.274 1.00 40.81 82 LYS A O 1
ATOM 628 N N . ASP A 1 83 ? -23.132 1.777 22.969 1.00 43.31 83 ASP A N 1
ATOM 629 C CA . ASP A 1 83 ? -22.143 1.514 21.907 1.00 43.31 83 ASP A CA 1
ATOM 630 C C . ASP A 1 83 ? -21.057 2.587 21.944 1.00 43.31 83 ASP A C 1
ATOM 632 O O . ASP A 1 83 ? -21.004 3.523 21.146 1.00 43.31 83 ASP A O 1
ATOM 636 N N . HIS A 1 84 ? -20.178 2.472 22.940 1.00 48.22 84 HIS A N 1
ATOM 637 C CA . HIS A 1 84 ? -19.010 3.334 23.059 1.00 48.22 84 HIS A CA 1
ATOM 638 C C . HIS A 1 84 ? -17.900 2.836 22.122 1.00 48.22 84 HIS A C 1
ATOM 640 O O . HIS A 1 84 ? -16.867 2.354 22.573 1.00 48.22 84 HIS A O 1
ATOM 646 N N . LEU A 1 85 ? -18.098 2.947 20.805 1.00 54.06 85 LEU A N 1
ATOM 647 C CA . LEU A 1 85 ? -17.013 2.703 19.856 1.00 54.06 85 LEU A CA 1
ATOM 648 C C . LEU A 1 85 ? -16.077 3.919 19.883 1.00 54.06 85 LEU A C 1
ATOM 650 O O . LEU A 1 85 ? -16.320 4.938 19.232 1.00 54.06 85 LEU A O 1
ATOM 654 N N . THR A 1 86 ? -15.032 3.859 20.707 1.00 57.91 86 THR A N 1
ATOM 655 C CA . THR A 1 86 ? -13.935 4.827 20.670 1.00 57.91 86 THR A CA 1
ATOM 656 C C . THR A 1 86 ? -13.227 4.686 19.325 1.00 57.91 86 THR A C 1
ATOM 658 O O . THR A 1 86 ? -12.444 3.768 19.104 1.00 57.91 86 THR A O 1
ATOM 661 N N . ARG A 1 87 ? -13.540 5.581 18.381 1.00 68.25 87 ARG A N 1
ATOM 662 C CA . ARG A 1 87 ? -12.843 5.633 17.092 1.00 68.25 87 ARG A CA 1
ATOM 663 C C . ARG A 1 87 ? -11.404 6.073 17.342 1.00 68.25 87 ARG A C 1
ATOM 665 O O . ARG A 1 87 ? -11.167 7.253 17.596 1.00 68.25 87 ARG A O 1
ATOM 672 N N . LYS A 1 88 ? -10.476 5.117 17.321 1.00 78.44 88 LYS A N 1
ATOM 673 C CA . LYS A 1 88 ? -9.037 5.384 17.309 1.00 78.44 88 LYS A CA 1
ATOM 674 C C . LYS A 1 88 ? -8.614 5.780 15.898 1.00 78.44 88 LYS A C 1
ATOM 676 O O . LYS A 1 88 ? -9.140 5.251 14.920 1.00 78.44 88 LYS A O 1
ATOM 681 N N . GLY A 1 89 ? -7.688 6.723 15.805 1.00 78.94 89 GLY A N 1
ATOM 682 C CA . GLY A 1 89 ? -7.070 7.102 14.547 1.00 78.94 89 GLY A CA 1
ATOM 683 C C . GLY A 1 89 ? -6.155 6.016 13.985 1.00 78.94 89 GLY A C 1
ATOM 684 O O . GLY A 1 89 ? -5.887 5.012 14.651 1.00 78.94 89 GLY A O 1
ATOM 685 N N . PRO A 1 90 ? -5.664 6.217 12.752 1.00 80.75 90 PRO A N 1
ATOM 686 C CA . PRO A 1 90 ? -4.713 5.300 12.142 1.00 80.75 90 PRO A CA 1
ATOM 687 C C . PRO A 1 90 ? -3.409 5.251 12.945 1.00 80.75 90 PRO A C 1
ATOM 689 O O . PRO A 1 90 ? -2.922 6.283 13.416 1.00 80.75 90 PRO A O 1
ATOM 692 N N . GLN A 1 91 ? -2.815 4.063 13.039 1.00 84.31 91 GLN A N 1
ATOM 693 C CA . GLN A 1 91 ? -1.418 3.907 13.440 1.00 84.31 91 GLN A CA 1
ATOM 694 C C . GLN A 1 91 ? -0.520 4.386 12.290 1.00 84.31 91 GLN A C 1
ATOM 696 O O . GLN A 1 91 ? -0.871 4.231 11.122 1.00 84.31 91 GLN A O 1
ATOM 701 N N . THR A 1 92 ? 0.646 4.955 12.588 1.00 78.00 92 THR A N 1
ATOM 702 C CA . THR A 1 92 ? 1.605 5.390 11.557 1.00 78.00 92 THR A CA 1
ATOM 703 C C . THR A 1 92 ? 2.918 4.638 11.688 1.00 78.00 92 THR A C 1
ATOM 705 O O . THR A 1 92 ? 3.436 4.518 12.799 1.00 78.00 92 THR A O 1
ATOM 708 N N . ALA A 1 93 ? 3.515 4.238 10.569 1.00 80.81 93 ALA A N 1
ATOM 709 C CA . ALA A 1 93 ? 4.892 3.763 10.541 1.00 80.81 93 ALA A CA 1
ATOM 710 C C . ALA A 1 93 ? 5.657 4.377 9.366 1.00 80.81 93 ALA A C 1
ATOM 712 O O . ALA A 1 93 ? 5.078 4.716 8.333 1.00 80.81 93 ALA A O 1
ATOM 713 N N . THR A 1 94 ? 6.970 4.531 9.534 1.00 78.56 94 THR A N 1
ATOM 714 C CA . THR A 1 94 ? 7.836 5.015 8.455 1.00 78.56 94 THR A CA 1
ATOM 715 C C . THR A 1 94 ? 8.479 3.826 7.753 1.00 78.56 94 THR A C 1
ATOM 717 O O . THR A 1 94 ? 9.086 2.973 8.402 1.00 78.56 94 THR A O 1
ATOM 720 N N . PHE A 1 95 ? 8.343 3.770 6.429 1.00 76.31 95 PHE A N 1
ATOM 721 C CA . PHE A 1 95 ? 8.846 2.689 5.588 1.00 76.31 95 PHE A CA 1
ATOM 722 C C . PHE A 1 95 ? 9.434 3.249 4.291 1.00 76.31 95 PHE A C 1
ATOM 724 O O . PHE A 1 95 ? 8.716 3.755 3.427 1.00 76.31 95 PHE A O 1
ATOM 731 N N . CYS A 1 96 ? 10.755 3.151 4.145 1.00 70.25 96 CYS A N 1
ATOM 732 C CA . CYS A 1 96 ? 11.440 3.582 2.934 1.00 70.25 96 CYS A CA 1
ATOM 733 C C . CYS A 1 96 ? 11.530 2.423 1.934 1.00 70.25 96 CYS A C 1
ATOM 735 O O . CYS A 1 96 ? 12.265 1.460 2.150 1.00 70.25 96 CYS A O 1
ATOM 737 N N . VAL A 1 97 ? 10.815 2.529 0.810 1.00 65.12 97 VAL A N 1
ATOM 738 C CA . VAL A 1 97 ? 11.044 1.634 -0.332 1.00 65.12 97 VAL A CA 1
ATOM 739 C C . VAL A 1 97 ? 12.321 2.072 -1.031 1.00 65.12 97 VAL A C 1
ATOM 741 O O . VAL A 1 97 ? 12.328 3.046 -1.782 1.00 65.12 97 VAL A O 1
ATOM 744 N N . MET A 1 98 ? 13.409 1.344 -0.792 1.00 60.81 98 MET A N 1
ATOM 745 C CA . MET A 1 98 ? 14.630 1.515 -1.574 1.00 60.81 98 MET A CA 1
ATOM 746 C C . MET A 1 98 ? 14.416 1.017 -3.012 1.00 60.81 98 MET A C 1
ATOM 748 O O . MET A 1 98 ? 13.669 0.062 -3.250 1.00 60.81 98 MET A O 1
ATOM 752 N N . SER A 1 99 ? 15.093 1.652 -3.973 1.00 59.09 99 SER A N 1
ATOM 753 C CA . SER A 1 99 ? 15.193 1.167 -5.355 1.00 59.09 99 SER A CA 1
ATOM 754 C C . SER A 1 99 ? 15.602 -0.305 -5.365 1.00 59.09 99 SER A C 1
ATOM 756 O O . SER A 1 99 ? 16.601 -0.672 -4.750 1.00 59.09 99 SER A O 1
ATOM 758 N N . GLY A 1 100 ? 14.827 -1.148 -6.049 1.00 60.31 100 GLY A N 1
ATOM 759 C CA . GLY A 1 100 ? 15.072 -2.591 -6.044 1.00 60.31 100 GLY A CA 1
ATOM 760 C C . GLY A 1 100 ? 14.649 -3.314 -4.760 1.00 60.31 100 GLY A C 1
ATOM 761 O O . GLY A 1 100 ? 15.230 -4.333 -4.392 1.00 60.31 100 GLY A O 1
ATOM 762 N N . CYS A 1 101 ? 13.599 -2.835 -4.094 1.00 64.06 101 CYS A N 1
ATOM 763 C CA . CYS A 1 101 ? 12.944 -3.563 -3.011 1.00 64.06 101 CYS A CA 1
ATOM 764 C C . CYS A 1 101 ? 12.416 -4.929 -3.497 1.00 64.06 101 CYS A C 1
ATOM 766 O O . CYS A 1 101 ? 11.781 -5.076 -4.558 1.00 64.06 101 CYS A O 1
ATOM 768 N N . SER A 1 102 ? 12.699 -5.956 -2.698 1.00 69.44 102 SER A N 1
ATOM 769 C CA . SER A 1 102 ? 12.317 -7.341 -2.980 1.00 69.44 102 SER A CA 1
ATOM 770 C C . SER A 1 102 ? 10.871 -7.655 -2.577 1.00 69.44 102 SER A C 1
ATOM 772 O O . SER A 1 102 ? 10.346 -8.696 -2.967 1.00 69.44 102 SER A O 1
ATOM 774 N N . GLY A 1 103 ? 10.226 -6.748 -1.833 1.00 74.50 103 GLY A N 1
ATOM 775 C CA . GLY A 1 103 ? 8.924 -6.949 -1.191 1.00 74.50 103 GLY A CA 1
ATOM 776 C C . GLY A 1 103 ? 9.033 -7.619 0.184 1.00 74.50 103 GLY A C 1
ATOM 777 O O . GLY A 1 103 ? 8.065 -7.601 0.946 1.00 74.50 103 GLY A O 1
ATOM 778 N N . LYS A 1 104 ? 10.212 -8.159 0.527 1.00 80.06 104 LYS A N 1
ATOM 779 C CA . LYS A 1 104 ? 10.490 -8.805 1.818 1.00 80.06 104 LYS A CA 1
ATOM 780 C C . LYS A 1 104 ? 10.503 -7.815 2.971 1.00 80.06 104 LYS A C 1
ATOM 782 O O . LYS A 1 104 ? 10.147 -8.173 4.081 1.00 80.06 104 LYS A O 1
ATOM 787 N N . GLU A 1 105 ? 10.902 -6.577 2.712 1.00 82.38 105 GLU A N 1
ATOM 788 C CA . GLU A 1 105 ? 10.967 -5.520 3.714 1.00 82.38 105 GLU A CA 1
ATOM 789 C C . GLU A 1 105 ? 9.555 -5.171 4.208 1.00 82.38 105 GLU A C 1
ATOM 791 O O . GLU A 1 105 ? 9.313 -5.102 5.412 1.00 82.38 105 GLU A O 1
ATOM 796 N N . LEU A 1 106 ? 8.598 -5.052 3.280 1.00 81.69 106 LEU A N 1
ATOM 797 C CA . LEU A 1 106 ? 7.192 -4.849 3.622 1.00 81.69 106 LEU A CA 1
ATOM 798 C C . LEU A 1 106 ? 6.583 -6.110 4.256 1.00 81.69 106 LEU A C 1
ATOM 800 O O . LEU A 1 106 ? 5.843 -5.993 5.222 1.00 81.69 106 LEU A O 1
ATOM 804 N N . GLN A 1 107 ? 6.927 -7.310 3.777 1.00 85.00 107 GLN A N 1
ATOM 805 C CA . GLN A 1 107 ? 6.501 -8.565 4.413 1.00 85.00 107 GLN A CA 1
ATOM 806 C C . GLN A 1 107 ? 6.968 -8.650 5.873 1.00 85.00 107 GLN A C 1
ATOM 808 O O . GLN A 1 107 ? 6.160 -8.909 6.759 1.00 85.00 107 GLN A O 1
ATOM 813 N N . HIS A 1 108 ? 8.251 -8.390 6.129 1.00 86.00 108 HIS A N 1
ATOM 814 C CA . HIS A 1 108 ? 8.824 -8.395 7.471 1.00 86.00 108 HIS A CA 1
ATOM 815 C C . HIS A 1 108 ? 8.108 -7.391 8.375 1.00 86.00 108 HIS A C 1
ATOM 817 O O . HIS A 1 108 ? 7.770 -7.716 9.509 1.00 86.00 108 HIS A O 1
ATOM 823 N N . PHE A 1 109 ? 7.820 -6.192 7.859 1.00 86.25 109 PHE A N 1
ATOM 824 C CA . PHE A 1 109 ? 7.030 -5.204 8.583 1.00 86.25 109 PHE A CA 1
ATOM 825 C C . PHE A 1 109 ? 5.649 -5.741 9.000 1.00 86.25 109 PHE A C 1
ATOM 827 O O . PHE A 1 109 ? 5.271 -5.616 10.166 1.00 86.25 109 PHE A O 1
ATOM 834 N N . LEU A 1 110 ? 4.912 -6.377 8.083 1.00 87.56 110 LEU A N 1
ATOM 835 C CA . LEU A 1 110 ? 3.610 -6.978 8.397 1.00 87.56 110 LEU A CA 1
ATOM 836 C C . LEU A 1 110 ? 3.736 -8.071 9.468 1.00 87.56 110 LEU A C 1
ATOM 838 O O . LEU A 1 110 ? 2.920 -8.128 10.386 1.00 87.56 110 LEU A O 1
ATOM 842 N N . SER A 1 111 ? 4.786 -8.894 9.407 1.00 85.38 111 SER A N 1
ATOM 843 C CA . SER A 1 111 ? 5.061 -9.898 10.439 1.00 85.38 111 SER A CA 1
ATOM 844 C C . SER A 1 111 ? 5.327 -9.263 11.810 1.00 85.38 111 SER A C 1
ATOM 846 O O . SER A 1 111 ? 4.821 -9.755 12.816 1.00 85.38 111 SER A O 1
ATOM 848 N N . THR A 1 112 ? 6.059 -8.145 11.870 1.00 84.69 112 THR A N 1
ATOM 849 C CA . THR A 1 112 ? 6.287 -7.405 13.122 1.00 84.69 112 THR A CA 1
ATOM 850 C C . THR A 1 112 ? 4.982 -6.846 13.694 1.00 84.69 112 THR A C 1
ATOM 852 O O . THR A 1 112 ? 4.720 -7.025 14.885 1.00 84.69 112 THR A O 1
ATOM 855 N N . LEU A 1 113 ? 4.111 -6.264 12.859 1.00 82.19 113 LEU A N 1
ATOM 856 C CA . LEU A 1 113 ? 2.789 -5.797 13.300 1.00 82.19 113 LEU A CA 1
ATOM 857 C C . LEU A 1 113 ? 1.946 -6.913 13.932 1.00 82.19 113 LEU A C 1
ATOM 859 O O . LEU A 1 113 ? 1.224 -6.666 14.893 1.00 82.19 113 LEU A O 1
ATOM 863 N N . ALA A 1 114 ? 2.032 -8.141 13.411 1.00 78.94 114 ALA A N 1
ATOM 864 C CA . ALA A 1 114 ? 1.341 -9.292 13.992 1.00 78.94 114 ALA A CA 1
ATOM 865 C C . ALA A 1 114 ? 1.858 -9.666 15.387 1.00 78.94 114 ALA A C 1
ATOM 867 O O . ALA A 1 114 ? 1.085 -10.093 16.243 1.00 78.94 114 ALA A O 1
ATOM 868 N N . THR A 1 115 ? 3.151 -9.470 15.647 1.00 71.88 115 THR A N 1
ATOM 869 C CA . THR A 1 115 ? 3.749 -9.796 16.947 1.00 71.88 115 THR A CA 1
ATOM 870 C C . THR A 1 115 ? 3.467 -8.749 18.024 1.00 71.88 115 THR A C 1
ATOM 872 O O . THR A 1 115 ? 3.223 -9.120 19.171 1.00 71.88 115 THR A O 1
ATOM 875 N N . GLU A 1 116 ? 3.433 -7.462 17.671 1.00 63.84 116 GLU A N 1
ATOM 876 C CA . GLU A 1 116 ? 3.364 -6.370 18.652 1.00 63.84 116 GLU A CA 1
ATOM 877 C C . GLU A 1 116 ? 1.991 -6.178 19.320 1.00 63.84 116 GLU A C 1
ATOM 879 O O . GLU A 1 116 ? 1.939 -5.654 20.432 1.00 63.84 116 GLU A O 1
ATOM 884 N N . GLU A 1 117 ? 0.886 -6.605 18.698 1.00 56.09 117 GLU A N 1
ATOM 885 C CA . GLU A 1 117 ? -0.444 -6.557 19.342 1.00 56.09 117 GLU A CA 1
ATOM 886 C C . GLU A 1 117 ? -0.706 -7.763 20.256 1.00 56.09 117 GLU A C 1
ATOM 888 O O . GLU A 1 117 ? -1.521 -7.691 21.173 1.00 56.09 117 GLU A O 1
ATOM 893 N N . SER A 1 118 ? 0.022 -8.868 20.059 1.00 43.22 118 SER A N 1
ATOM 894 C CA . SER A 1 118 ? -0.046 -10.040 20.945 1.00 43.22 118 SER A CA 1
ATOM 895 C C . SER A 1 118 ? 0.718 -9.851 22.263 1.00 43.22 118 SER A C 1
ATOM 897 O O . SER A 1 118 ? 0.547 -10.635 23.197 1.00 43.22 118 SER A O 1
ATOM 899 N N . SER A 1 119 ? 1.538 -8.799 22.346 1.00 40.56 119 SER A N 1
ATOM 900 C CA . SER A 1 119 ? 2.385 -8.454 23.485 1.00 40.56 119 SER A CA 1
ATOM 901 C C . SER A 1 119 ? 1.898 -7.209 24.232 1.00 40.56 119 SER A C 1
ATOM 903 O O . SER A 1 119 ? 2.714 -6.405 24.680 1.00 40.56 119 SER A O 1
ATOM 905 N N . ASP A 1 120 ? 0.588 -7.080 24.475 1.00 35.00 120 ASP A N 1
ATOM 906 C CA . ASP A 1 120 ? 0.047 -6.116 25.461 1.00 35.00 120 ASP A CA 1
ATOM 907 C C . ASP A 1 120 ? 0.447 -6.458 26.922 1.00 35.00 120 ASP A C 1
ATOM 909 O O . ASP A 1 120 ? -0.107 -5.953 27.893 1.00 35.00 120 ASP A O 1
ATOM 913 N N . LEU A 1 121 ? 1.468 -7.307 27.086 1.00 34.56 121 LEU A N 1
ATOM 914 C CA . LEU A 1 121 ? 2.292 -7.461 28.275 1.00 34.56 121 LEU A CA 1
ATOM 915 C C . LEU A 1 121 ? 3.774 -7.571 27.858 1.00 34.56 121 LEU A C 1
ATOM 917 O O . LEU A 1 121 ? 4.300 -8.663 27.666 1.00 34.56 121 LEU A O 1
ATOM 921 N N . GLY A 1 122 ? 4.452 -6.420 27.775 1.00 29.42 122 GLY A N 1
ATOM 922 C CA . GLY A 1 122 ? 5.900 -6.302 28.002 1.00 29.42 122 GLY A CA 1
ATOM 923 C C . GLY A 1 122 ? 6.789 -6.092 26.770 1.00 29.42 122 GLY A C 1
ATOM 924 O O . GLY A 1 122 ? 7.184 -7.046 26.109 1.00 29.42 122 GLY A O 1
ATOM 925 N N . ASN A 1 123 ? 7.230 -4.846 26.557 1.00 33.69 123 ASN A N 1
ATOM 926 C CA . ASN A 1 123 ? 8.371 -4.514 25.697 1.00 33.69 123 ASN A CA 1
ATOM 927 C C . ASN A 1 123 ? 9.626 -4.251 26.548 1.00 33.69 123 ASN A C 1
ATOM 929 O O . ASN A 1 123 ? 9.593 -3.412 27.446 1.00 33.69 123 ASN A O 1
ATOM 933 N N . ASN A 1 124 ? 10.751 -4.878 26.193 1.00 30.08 124 ASN A N 1
ATOM 934 C CA . ASN A 1 124 ? 12.091 -4.427 26.577 1.00 30.08 124 ASN A CA 1
ATOM 935 C C . ASN A 1 124 ? 12.754 -3.763 25.364 1.00 30.08 124 ASN A C 1
ATOM 937 O O . ASN A 1 124 ? 12.999 -4.415 24.352 1.00 30.08 124 ASN A O 1
ATOM 941 N N . ALA A 1 125 ? 13.068 -2.473 25.482 1.00 30.19 125 ALA A N 1
ATOM 942 C CA . ALA A 1 125 ? 13.959 -1.777 24.566 1.00 30.19 125 ALA A CA 1
ATOM 943 C C . ALA A 1 125 ? 15.415 -2.057 24.967 1.00 30.19 125 ALA A C 1
ATOM 945 O O . ALA A 1 125 ? 15.830 -1.732 26.079 1.00 30.19 125 ALA A O 1
ATOM 946 N N . THR A 1 126 ? 16.204 -2.623 24.056 1.00 28.48 126 THR A N 1
ATOM 947 C CA . THR A 1 126 ? 17.663 -2.492 24.089 1.00 28.48 126 THR A CA 1
ATOM 948 C C . THR A 1 126 ? 18.060 -1.423 23.086 1.00 28.48 12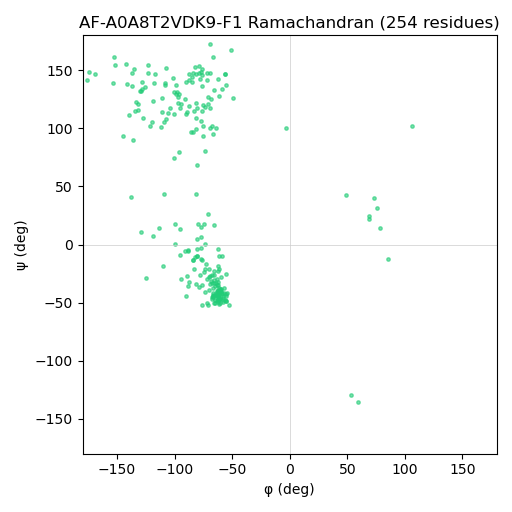6 THR A C 1
ATOM 950 O O . THR A 1 126 ? 17.918 -1.619 21.881 1.00 28.48 126 THR A O 1
ATOM 953 N N . ASP A 1 127 ? 18.555 -0.300 23.596 1.00 30.59 127 ASP A N 1
ATOM 954 C CA . ASP A 1 127 ? 19.220 0.736 22.815 1.00 30.59 127 ASP A CA 1
ATOM 955 C C . ASP A 1 127 ? 20.571 0.184 22.326 1.00 30.59 127 ASP A C 1
ATOM 957 O O . ASP A 1 127 ? 21.540 0.066 23.080 1.00 30.59 127 ASP A O 1
ATOM 961 N N . ARG A 1 128 ? 20.603 -0.252 21.066 1.00 26.34 128 ARG A N 1
ATOM 962 C CA . ARG A 1 128 ? 21.825 -0.451 20.285 1.00 26.34 128 ARG A CA 1
ATOM 963 C C . ARG A 1 128 ? 21.605 0.220 18.937 1.00 26.34 128 ARG A C 1
ATOM 965 O O . ARG A 1 128 ? 20.728 -0.181 18.177 1.00 26.34 128 ARG A O 1
ATOM 972 N N . LYS A 1 129 ? 22.403 1.251 18.657 1.00 31.19 129 LYS A N 1
ATOM 973 C CA . LYS A 1 129 ? 22.554 1.813 17.314 1.00 31.19 129 LYS A CA 1
ATOM 974 C C . LYS A 1 129 ? 23.240 0.770 16.432 1.00 31.19 129 LYS A C 1
ATOM 976 O O . LYS A 1 129 ? 24.461 0.675 16.447 1.00 31.19 129 LYS A O 1
ATOM 981 N N . ASP A 1 130 ? 22.441 -0.004 15.709 1.00 29.31 130 ASP A N 1
ATOM 982 C CA . ASP A 1 130 ? 22.880 -0.738 14.526 1.00 29.31 130 ASP A CA 1
ATOM 983 C C . ASP A 1 130 ? 22.324 -0.008 13.295 1.00 29.31 130 ASP A C 1
ATOM 985 O O . ASP A 1 130 ? 21.114 0.038 13.070 1.00 29.31 130 ASP A O 1
ATOM 989 N N . ASP A 1 131 ? 23.218 0.571 12.493 1.00 32.41 131 ASP A N 1
ATOM 990 C CA . ASP A 1 131 ? 22.930 1.465 11.358 1.00 32.41 131 ASP A CA 1
ATOM 991 C C . ASP A 1 131 ? 22.304 0.764 10.123 1.00 32.41 131 ASP A C 1
ATOM 993 O O . ASP A 1 131 ? 22.442 1.234 8.997 1.00 32.41 131 ASP A O 1
ATOM 997 N N . ASN A 1 132 ? 21.597 -0.359 10.301 1.00 33.75 132 ASN A N 1
ATOM 998 C CA . ASN A 1 132 ? 21.116 -1.210 9.202 1.00 33.75 132 ASN A CA 1
ATOM 999 C C . ASN A 1 132 ? 19.618 -1.565 9.242 1.00 33.75 132 ASN A C 1
ATOM 1001 O O . ASN A 1 132 ? 19.189 -2.419 8.465 1.00 33.75 132 ASN A O 1
ATOM 1005 N N . ASN A 1 133 ? 18.797 -0.940 10.095 1.00 35.41 133 ASN A N 1
ATOM 1006 C CA . ASN A 1 133 ? 17.366 -1.263 10.163 1.00 35.41 133 ASN A CA 1
ATOM 1007 C C . ASN A 1 133 ? 16.494 -0.144 9.564 1.00 35.41 133 ASN A C 1
ATOM 1009 O O . ASN A 1 133 ? 16.332 0.924 10.148 1.00 35.41 133 ASN A O 1
ATOM 1013 N N . ALA A 1 134 ? 15.918 -0.391 8.383 1.00 46.22 134 ALA A N 1
ATOM 1014 C CA . ALA A 1 134 ? 15.141 0.570 7.584 1.00 46.22 134 ALA A CA 1
ATOM 1015 C C . ALA A 1 134 ? 13.726 0.873 8.132 1.00 46.22 134 ALA A C 1
ATOM 1017 O O . ALA A 1 134 ? 12.862 1.356 7.397 1.00 46.22 134 ALA A O 1
ATOM 1018 N N . PHE A 1 135 ? 13.466 0.556 9.402 1.00 42.09 135 PHE A N 1
ATOM 1019 C CA . PHE A 1 135 ? 12.133 0.544 9.983 1.00 42.09 135 PHE A CA 1
ATOM 1020 C C . PHE A 1 135 ? 12.121 1.249 11.344 1.00 42.09 135 PHE A C 1
ATOM 1022 O O . PHE A 1 135 ? 12.866 0.893 12.254 1.00 42.09 135 PHE A O 1
ATOM 1029 N N . SER A 1 136 ? 11.283 2.275 11.489 1.00 43.97 136 SER A N 1
ATOM 1030 C CA . SER A 1 136 ? 11.056 2.960 12.765 1.00 43.97 136 SER A CA 1
ATOM 1031 C C . SER A 1 136 ? 9.561 3.162 12.974 1.00 43.97 136 SER A C 1
ATOM 1033 O O . SER A 1 136 ? 8.894 3.881 12.224 1.00 43.97 136 SER A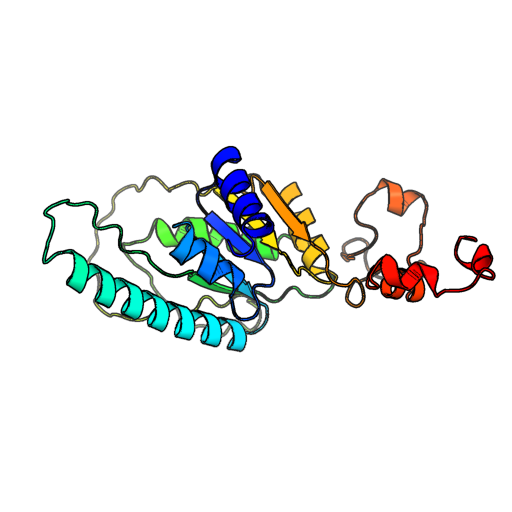 O 1
ATOM 1035 N N . LEU A 1 137 ? 9.042 2.497 14.003 1.00 41.25 137 LEU A N 1
ATOM 1036 C CA . LEU A 1 137 ? 7.664 2.598 14.459 1.00 41.25 137 LEU A CA 1
ATOM 1037 C C . LEU A 1 137 ? 7.608 3.633 15.592 1.00 41.25 137 LEU A C 1
ATOM 1039 O O . LEU A 1 137 ? 8.247 3.457 16.627 1.00 41.25 137 LEU A O 1
ATOM 1043 N N . ALA A 1 138 ? 6.882 4.734 15.406 1.00 37.09 138 ALA A N 1
ATOM 1044 C CA . ALA A 1 138 ? 6.733 5.743 16.452 1.00 37.09 138 ALA A CA 1
ATOM 1045 C C . ALA A 1 138 ? 5.616 5.322 17.431 1.00 37.09 138 ALA A C 1
ATOM 1047 O O . ALA A 1 138 ? 4.455 5.258 17.032 1.00 37.09 138 ALA A O 1
ATOM 1048 N N . LYS A 1 139 ? 5.948 5.047 18.705 1.00 36.19 139 LYS A N 1
ATOM 1049 C CA . LYS A 1 139 ? 4.974 4.798 19.795 1.00 36.19 139 LYS A CA 1
ATOM 1050 C C . LYS A 1 139 ? 4.933 5.966 20.795 1.00 36.19 139 LYS A C 1
ATOM 1052 O O . LYS A 1 139 ? 5.973 6.509 21.159 1.00 36.19 139 LYS A O 1
ATOM 1057 N N . GLY A 1 140 ? 3.725 6.332 21.240 1.00 29.62 140 GLY A N 1
ATOM 1058 C CA . GLY A 1 140 ? 3.465 7.238 22.372 1.00 29.62 140 GLY A CA 1
ATOM 1059 C C . GLY A 1 140 ? 3.616 6.537 23.735 1.00 29.62 140 GLY A C 1
ATOM 1060 O O . GLY A 1 140 ? 3.481 5.321 23.820 1.00 29.62 140 GLY A O 1
ATOM 1061 N N . SER A 1 141 ? 3.945 7.312 24.771 1.00 32.56 141 SER A N 1
ATOM 1062 C CA . SER A 1 141 ? 4.456 6.928 26.103 1.00 32.56 141 SER A CA 1
ATOM 1063 C C . SER A 1 141 ? 3.432 6.376 27.111 1.00 32.56 141 SER A C 1
ATOM 1065 O O . SER A 1 141 ? 2.310 6.866 27.122 1.00 32.56 141 SER A O 1
ATOM 1067 N N . ASP A 1 142 ? 3.860 5.458 28.005 1.00 29.14 142 ASP A N 1
ATOM 1068 C CA . ASP A 1 142 ? 3.770 5.558 29.488 1.00 29.14 142 ASP A CA 1
ATOM 1069 C C . ASP A 1 142 ? 4.487 4.377 30.210 1.00 29.14 142 ASP A C 1
ATOM 1071 O O . ASP A 1 142 ? 4.608 3.275 29.681 1.00 29.14 142 ASP A O 1
ATOM 1075 N N . ILE A 1 143 ? 5.044 4.645 31.402 1.00 31.75 143 ILE A N 1
ATOM 1076 C CA . ILE A 1 143 ? 6.054 3.863 32.162 1.00 31.75 143 ILE A CA 1
ATOM 1077 C C . ILE A 1 143 ? 5.394 2.996 33.257 1.00 31.75 143 ILE A C 1
ATOM 1079 O O . ILE A 1 143 ? 4.599 3.564 33.990 1.00 31.75 143 ILE A O 1
ATOM 1083 N N . ILE A 1 144 ? 5.798 1.720 33.459 1.00 27.97 144 ILE A N 1
ATOM 1084 C CA . ILE A 1 144 ? 5.858 0.956 34.750 1.00 27.97 144 ILE A CA 1
ATOM 1085 C C . ILE A 1 144 ? 6.649 -0.378 34.555 1.00 27.97 144 ILE A C 1
ATOM 1087 O O . ILE A 1 144 ? 6.626 -0.965 33.479 1.00 27.97 144 ILE A O 1
ATOM 1091 N N . LYS A 1 145 ? 7.379 -0.841 35.593 1.00 27.61 145 LYS A N 1
ATOM 1092 C CA . LYS A 1 145 ? 8.311 -2.008 35.637 1.00 27.61 145 LYS A CA 1
ATOM 1093 C C . LYS A 1 145 ? 7.614 -3.386 35.847 1.00 27.61 145 LYS A C 1
ATOM 1095 O O . LYS A 1 145 ? 6.601 -3.396 36.543 1.00 27.61 145 LYS A O 1
ATOM 1100 N N . PRO A 1 146 ? 8.175 -4.538 35.392 1.00 31.77 146 PRO A N 1
ATOM 1101 C CA . PRO A 1 146 ? 7.572 -5.872 35.579 1.00 31.77 146 PRO A CA 1
ATOM 1102 C C . PRO A 1 146 ? 8.267 -6.793 36.615 1.00 31.77 146 PRO A C 1
ATOM 1104 O O . PRO A 1 146 ? 9.482 -6.731 36.794 1.00 31.77 146 PRO A O 1
ATOM 1107 N N . ASN A 1 147 ? 7.476 -7.700 37.215 1.00 24.50 147 ASN A N 1
ATOM 1108 C CA . ASN A 1 147 ? 7.890 -8.937 37.903 1.00 24.50 147 ASN A CA 1
ATOM 1109 C C . ASN A 1 147 ? 7.305 -10.158 37.149 1.00 24.50 147 ASN A C 1
ATOM 1111 O O . ASN A 1 147 ? 6.214 -10.069 36.588 1.00 24.50 147 ASN A O 1
ATOM 1115 N N . GLU A 1 148 ? 8.034 -11.277 37.143 1.00 36.03 148 GLU A N 1
ATOM 1116 C CA . GLU A 1 148 ? 7.854 -12.471 36.293 1.00 36.03 148 GLU A CA 1
ATOM 1117 C C . GLU A 1 148 ? 6.693 -13.419 36.677 1.00 36.03 148 GLU A C 1
ATOM 1119 O O . GLU A 1 148 ? 6.444 -13.659 37.857 1.00 36.03 148 GLU A O 1
ATOM 1124 N N . SER A 1 149 ? 6.047 -14.049 35.679 1.00 31.89 149 SER A N 1
ATOM 1125 C CA . SER A 1 149 ? 5.749 -15.504 35.648 1.00 31.89 149 SER A CA 1
ATOM 1126 C C . SER A 1 149 ? 5.076 -15.948 34.330 1.00 31.89 149 SER A C 1
ATOM 1128 O O . SER A 1 149 ? 4.260 -15.238 33.748 1.00 31.89 149 SER A O 1
ATOM 1130 N N . SER A 1 150 ? 5.468 -17.134 33.851 1.00 39.84 150 SER A N 1
ATOM 1131 C CA . SER A 1 150 ? 5.205 -17.708 32.522 1.00 39.84 150 SER A CA 1
ATOM 1132 C C . SER A 1 150 ? 3.786 -18.262 32.304 1.00 39.84 150 SER A C 1
ATOM 1134 O O . SER A 1 150 ? 3.296 -19.055 33.106 1.00 39.84 150 SER A O 1
ATOM 1136 N N . GLY A 1 151 ? 3.189 -17.962 31.143 1.00 31.09 151 GLY A N 1
ATOM 1137 C CA . GLY A 1 151 ? 1.970 -18.593 30.618 1.00 31.09 151 GLY A CA 1
ATOM 1138 C C . GLY A 1 151 ? 1.911 -18.523 29.082 1.00 31.09 151 GLY A C 1
ATOM 1139 O O . GLY A 1 151 ? 2.302 -17.525 28.488 1.00 31.09 151 GLY A O 1
ATOM 1140 N N . VAL A 1 152 ? 1.471 -19.603 28.429 1.00 39.09 152 VAL A N 1
ATOM 1141 C CA . VAL A 1 152 ? 1.462 -19.785 26.961 1.00 39.09 152 VAL A CA 1
ATOM 1142 C C . VAL A 1 152 ? 0.364 -18.929 26.296 1.00 39.09 152 VAL A C 1
ATOM 1144 O O . VAL A 1 152 ? -0.818 -19.142 26.561 1.00 39.09 152 VAL A O 1
ATOM 1147 N N . VAL A 1 153 ? 0.740 -17.990 25.414 1.00 39.72 153 VAL A N 1
ATOM 1148 C CA . VAL A 1 153 ? -0.163 -17.054 24.699 1.00 39.72 153 VAL A CA 1
ATOM 1149 C C . VAL A 1 153 ? -0.508 -17.586 23.295 1.00 39.72 153 VAL A C 1
ATOM 1151 O O . VAL A 1 153 ? 0.386 -17.936 22.527 1.00 39.72 153 VAL A O 1
ATOM 1154 N N . LYS A 1 154 ? -1.800 -17.637 22.928 1.00 40.72 154 LYS A N 1
ATOM 1155 C CA . LYS A 1 154 ? -2.250 -17.878 21.540 1.00 40.72 154 LYS A CA 1
ATOM 1156 C C . LYS A 1 154 ? -2.048 -16.595 20.720 1.00 40.72 154 LYS A C 1
ATOM 1158 O O . LYS A 1 154 ? -2.708 -15.602 21.005 1.00 40.72 154 LYS A O 1
ATOM 1163 N N . GLN A 1 155 ? -1.161 -16.609 19.723 1.00 49.81 155 GLN A N 1
ATOM 1164 C CA . GLN A 1 155 ? -0.935 -15.461 18.832 1.00 49.81 155 GLN A CA 1
ATOM 1165 C C . GLN A 1 155 ? -2.174 -15.165 17.972 1.00 49.81 155 GLN A C 1
ATOM 1167 O O . GLN A 1 155 ? -2.748 -16.071 17.367 1.00 49.81 155 GLN A O 1
ATOM 1172 N N . ALA A 1 156 ? -2.575 -13.893 17.908 1.00 57.53 156 ALA A N 1
ATOM 1173 C CA . ALA A 1 156 ? -3.588 -13.420 16.973 1.00 57.53 156 ALA A CA 1
ATOM 1174 C C . ALA A 1 156 ? -3.009 -13.429 15.549 1.00 57.53 156 ALA A C 1
ATOM 1176 O O . ALA A 1 156 ? -1.936 -12.882 15.304 1.00 57.53 156 ALA A O 1
ATOM 1177 N N . GLN A 1 157 ? -3.703 -14.069 14.608 1.00 80.00 157 GLN A N 1
ATOM 1178 C CA . GLN A 1 157 ? -3.293 -14.091 13.205 1.00 80.00 157 GLN A CA 1
ATOM 1179 C C . GLN A 1 157 ? -3.907 -12.883 12.492 1.00 80.00 157 GLN A C 1
ATOM 1181 O O . GLN A 1 157 ? -5.128 -12.788 12.366 1.00 80.00 157 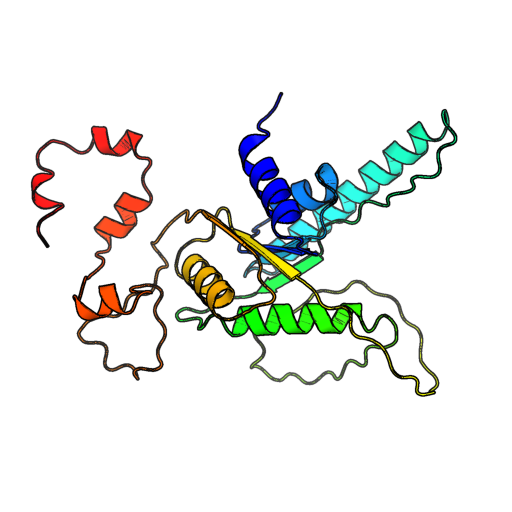GLN A O 1
ATOM 1186 N N . HIS A 1 158 ? -3.076 -11.946 12.041 1.00 89.25 158 HIS A N 1
ATOM 1187 C CA . HIS A 1 158 ? -3.542 -10.789 11.281 1.00 89.25 158 HIS A CA 1
ATOM 1188 C C . HIS A 1 158 ? -3.697 -11.102 9.791 1.00 89.25 158 HIS A C 1
ATOM 1190 O O . HIS A 1 158 ? -2.953 -11.897 9.218 1.00 89.25 158 HIS A O 1
ATOM 1196 N N . SER A 1 159 ? -4.670 -10.442 9.166 1.00 95.12 159 SER A N 1
ATOM 1197 C CA . SER A 1 159 ? -4.891 -10.446 7.724 1.00 95.12 159 SER A CA 1
ATOM 1198 C C . SER A 1 159 ? -4.982 -9.007 7.223 1.00 95.12 159 SER A C 1
ATOM 1200 O O . SER A 1 159 ? -5.575 -8.139 7.863 1.00 95.12 159 SER A O 1
ATOM 1202 N N . TYR A 1 160 ? -4.384 -8.738 6.070 1.00 96.06 160 TYR A N 1
ATOM 1203 C CA . TYR A 1 160 ? -4.163 -7.378 5.592 1.00 96.06 160 TYR A CA 1
ATOM 1204 C C . TYR A 1 160 ? -4.792 -7.156 4.222 1.00 96.06 160 TYR A C 1
ATOM 1206 O O . TYR A 1 160 ? -4.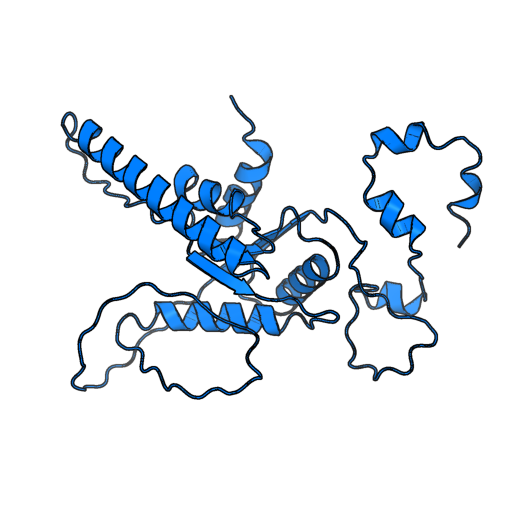784 -8.047 3.370 1.00 96.06 160 TYR A O 1
ATOM 1214 N N . ILE A 1 161 ? -5.251 -5.932 3.971 1.00 97.12 161 ILE A N 1
ATOM 1215 C CA . ILE A 1 161 ? -5.316 -5.398 2.609 1.00 97.12 161 ILE A CA 1
ATOM 1216 C C . ILE A 1 161 ? -4.240 -4.329 2.437 1.00 97.12 161 ILE A C 1
ATOM 1218 O O . ILE A 1 161 ? -4.050 -3.493 3.320 1.00 97.12 161 ILE A O 1
ATOM 1222 N N . LEU A 1 162 ? -3.545 -4.340 1.301 1.00 96.50 162 LEU A N 1
ATOM 1223 C CA . LEU A 1 162 ? -2.631 -3.256 0.938 1.00 96.50 162 LEU A CA 1
ATOM 1224 C C . LEU A 1 162 ? -3.384 -2.262 0.055 1.00 96.50 162 LEU A C 1
ATOM 1226 O O . LEU A 1 162 ? -3.875 -2.632 -1.012 1.00 96.50 162 LEU A O 1
ATOM 1230 N N . ALA A 1 163 ? -3.475 -1.009 0.484 1.00 95.69 163 ALA A N 1
ATOM 1231 C CA . ALA A 1 163 ? -4.138 0.056 -0.256 1.00 95.69 163 ALA A CA 1
ATOM 1232 C C . ALA A 1 163 ? -3.128 1.155 -0.589 1.00 95.69 163 ALA A C 1
ATOM 1234 O O . ALA A 1 163 ? -2.502 1.687 0.311 1.00 95.69 163 ALA A O 1
ATOM 1235 N N . GLY A 1 164 ? -2.960 1.507 -1.861 1.00 92.50 164 GLY A N 1
ATOM 1236 C CA . GLY A 1 164 ? -2.038 2.562 -2.284 1.00 92.50 164 GLY A CA 1
ATOM 1237 C C . GLY A 1 164 ? -2.598 3.327 -3.468 1.00 92.50 164 GLY A C 1
ATOM 1238 O O . GLY A 1 164 ? -2.404 2.924 -4.613 1.00 92.50 164 GLY A O 1
ATOM 1239 N N . LEU A 1 165 ? -3.301 4.432 -3.207 1.00 90.25 165 LEU A N 1
ATOM 1240 C CA . LEU A 1 165 ? -3.967 5.218 -4.259 1.00 90.25 165 LEU A CA 1
ATOM 1241 C C . LEU A 1 165 ? -3.020 6.164 -5.017 1.00 90.25 165 LEU A C 1
ATOM 1243 O O . LEU A 1 165 ? -3.387 6.729 -6.045 1.00 90.25 165 LEU A O 1
ATOM 1247 N N . HIS A 1 166 ? -1.796 6.311 -4.512 1.00 87.00 166 HIS A N 1
ATOM 1248 C CA . HIS A 1 166 ? -0.709 7.052 -5.142 1.00 87.00 166 HIS A CA 1
ATOM 1249 C C . HIS A 1 166 ? 0.616 6.284 -5.017 1.00 87.00 166 HIS A C 1
ATOM 1251 O O . HIS A 1 166 ? 1.674 6.862 -4.762 1.00 87.00 166 HIS A O 1
ATOM 1257 N N . ALA A 1 167 ? 0.578 4.963 -5.200 1.00 87.38 167 ALA A N 1
ATOM 1258 C CA . ALA A 1 167 ? 1.768 4.121 -5.126 1.00 87.38 167 ALA A CA 1
ATOM 1259 C C . ALA A 1 167 ? 2.654 4.319 -6.373 1.00 87.38 167 ALA A C 1
ATOM 1261 O O . ALA A 1 167 ? 2.596 3.559 -7.334 1.00 87.38 167 ALA A O 1
ATOM 1262 N N . CYS A 1 168 ? 3.453 5.378 -6.404 1.00 88.00 168 CYS A N 1
ATOM 1263 C CA . CYS A 1 168 ? 4.275 5.748 -7.557 1.00 88.00 168 CYS A CA 1
ATOM 1264 C C . CYS A 1 168 ? 5.569 4.887 -7.666 1.00 88.00 168 CYS A C 1
ATOM 1266 O O . CYS A 1 168 ? 6.166 4.500 -6.663 1.00 88.00 168 CYS A O 1
ATOM 1268 N N . GLY A 1 169 ? 6.040 4.620 -8.891 1.00 88.12 169 GLY A N 1
ATOM 1269 C CA . GLY A 1 169 ? 7.325 3.953 -9.164 1.00 88.12 169 GLY A CA 1
ATOM 1270 C C . GLY A 1 169 ? 7.460 2.544 -8.570 1.00 88.12 169 GLY A C 1
ATOM 1271 O O . GLY A 1 169 ? 6.539 1.730 -8.653 1.00 88.12 169 GLY A O 1
ATOM 1272 N N . ASP A 1 170 ? 8.617 2.255 -7.967 1.00 88.62 170 ASP A N 1
ATOM 1273 C CA . ASP A 1 170 ? 8.916 0.947 -7.368 1.00 88.62 170 ASP A CA 1
ATOM 1274 C C . ASP A 1 170 ? 7.987 0.565 -6.207 1.00 88.62 170 ASP A C 1
ATOM 1276 O O . ASP A 1 170 ? 7.793 -0.630 -5.980 1.00 88.62 170 ASP A O 1
ATOM 1280 N N . LEU A 1 171 ? 7.339 1.524 -5.530 1.00 89.50 171 LEU A N 1
ATOM 1281 C CA . LEU A 1 171 ? 6.371 1.230 -4.467 1.00 89.50 171 LEU A CA 1
ATOM 1282 C C . LEU A 1 171 ? 5.215 0.367 -4.990 1.00 89.50 171 LEU A C 1
ATOM 1284 O O . LEU A 1 171 ? 4.861 -0.621 -4.349 1.00 89.50 171 LEU A O 1
ATOM 1288 N N . SER A 1 172 ? 4.698 0.659 -6.192 1.00 90.50 172 SER A N 1
ATOM 1289 C CA . SER A 1 172 ? 3.674 -0.186 -6.828 1.00 90.50 172 SER A CA 1
ATOM 1290 C C . SER A 1 172 ? 4.129 -1.639 -6.951 1.00 90.50 172 SER A C 1
ATOM 1292 O O . SER A 1 172 ? 3.390 -2.586 -6.689 1.00 90.50 172 SER A O 1
ATOM 1294 N N . THR A 1 173 ? 5.387 -1.817 -7.336 1.00 90.44 173 THR A N 1
ATOM 1295 C CA . THR A 1 173 ? 5.966 -3.132 -7.598 1.00 90.44 173 THR A CA 1
ATOM 1296 C C . THR A 1 173 ? 6.292 -3.881 -6.314 1.00 90.44 173 THR A C 1
ATOM 1298 O O . THR A 1 173 ? 6.119 -5.097 -6.270 1.00 90.44 173 THR A O 1
ATOM 1301 N N . ALA A 1 174 ? 6.711 -3.167 -5.266 1.00 90.12 174 ALA A N 1
ATOM 1302 C CA . ALA A 1 174 ? 6.930 -3.718 -3.938 1.00 90.12 174 ALA A CA 1
ATOM 1303 C C . ALA A 1 174 ? 5.617 -4.260 -3.361 1.00 90.12 174 ALA A C 1
ATOM 1305 O O . ALA A 1 174 ? 5.577 -5.418 -2.965 1.00 90.12 174 ALA A O 1
ATOM 1306 N N . VAL A 1 175 ? 4.527 -3.487 -3.430 1.00 92.44 175 VAL A N 1
ATOM 1307 C CA . VAL A 1 175 ? 3.188 -3.900 -2.971 1.00 92.44 175 VAL A CA 1
ATOM 1308 C C . VAL A 1 175 ? 2.709 -5.161 -3.691 1.00 92.44 175 VAL A C 1
ATOM 1310 O O . VAL A 1 175 ? 2.285 -6.119 -3.045 1.00 92.44 175 VAL A O 1
ATOM 1313 N N . LEU A 1 176 ? 2.825 -5.198 -5.024 1.00 92.81 176 LEU A N 1
ATOM 1314 C CA . LEU A 1 176 ? 2.442 -6.372 -5.814 1.00 92.81 176 LEU A CA 1
ATOM 1315 C C . LEU A 1 176 ? 3.298 -7.601 -5.476 1.00 92.81 176 LEU A C 1
ATOM 1317 O O . LEU A 1 176 ? 2.758 -8.696 -5.337 1.00 92.81 176 LEU A O 1
ATOM 1321 N N . LYS A 1 177 ? 4.618 -7.439 -5.311 1.00 91.00 177 LYS A N 1
ATOM 1322 C CA . LYS A 1 177 ? 5.501 -8.535 -4.882 1.00 91.00 177 LYS A CA 1
ATOM 1323 C C . LYS A 1 177 ? 5.104 -9.048 -3.502 1.00 91.00 177 LYS A C 1
ATOM 1325 O O . LYS A 1 177 ? 4.944 -10.254 -3.345 1.00 91.00 177 LYS A O 1
ATOM 1330 N N . THR A 1 178 ? 4.897 -8.156 -2.535 1.00 91.94 178 THR A N 1
ATOM 1331 C CA . THR A 1 178 ? 4.491 -8.527 -1.176 1.00 91.94 178 THR A CA 1
ATOM 1332 C C . THR A 1 178 ? 3.187 -9.311 -1.190 1.00 91.94 178 THR A C 1
ATOM 1334 O O . THR A 1 178 ? 3.137 -10.370 -0.579 1.00 91.94 178 THR A O 1
ATOM 1337 N N . TYR A 1 179 ? 2.181 -8.888 -1.960 1.00 94.50 179 TYR A N 1
ATOM 1338 C CA . TYR A 1 179 ? 0.940 -9.655 -2.112 1.00 94.50 179 TYR A CA 1
ATOM 1339 C C . TYR A 1 179 ? 1.169 -11.076 -2.635 1.00 94.50 179 TYR A C 1
ATOM 1341 O O . TYR A 1 179 ? 0.589 -12.025 -2.125 1.00 94.50 179 TYR A O 1
ATOM 1349 N N . THR A 1 180 ? 2.056 -11.250 -3.618 1.00 91.69 180 THR A N 1
ATOM 1350 C CA . THR A 1 180 ? 2.358 -12.591 -4.150 1.00 91.69 180 THR A CA 1
ATOM 1351 C C . THR A 1 180 ? 3.186 -13.469 -3.208 1.00 91.69 180 THR A C 1
ATOM 1353 O O . THR A 1 180 ? 3.271 -14.672 -3.436 1.00 91.69 180 THR A O 1
ATOM 1356 N N . MET A 1 181 ? 3.834 -12.886 -2.195 1.00 89.88 181 MET A N 1
ATOM 1357 C CA . MET A 1 181 ? 4.768 -13.578 -1.296 1.00 89.88 181 MET A CA 1
ATOM 1358 C C . MET A 1 181 ? 4.231 -13.763 0.131 1.00 89.88 181 MET A C 1
ATOM 1360 O O . MET A 1 181 ? 4.785 -14.567 0.875 1.00 89.88 181 MET A O 1
ATOM 1364 N N . CYS A 1 182 ? 3.209 -13.005 0.527 1.00 90.75 182 CYS A N 1
ATOM 1365 C CA . CYS A 1 182 ? 2.710 -12.910 1.897 1.00 90.75 182 CYS A CA 1
ATOM 1366 C C . CYS A 1 182 ? 1.244 -13.352 1.932 1.00 90.75 182 CYS A C 1
ATOM 1368 O O . CYS A 1 182 ? 0.363 -12.618 1.485 1.00 90.75 182 CYS A O 1
ATOM 1370 N N . GLU A 1 183 ? 0.979 -14.550 2.457 1.00 92.44 183 GLU A N 1
ATOM 1371 C CA . GLU A 1 183 ? -0.371 -15.131 2.503 1.00 92.44 183 GLU A CA 1
ATOM 1372 C C . GLU A 1 183 ? -1.324 -14.352 3.416 1.00 92.44 183 GLU A C 1
ATOM 1374 O O . GLU A 1 183 ? -2.545 -14.428 3.268 1.00 92.44 183 GLU A O 1
ATOM 1379 N N . GLU A 1 184 ? -0.785 -13.597 4.369 1.00 93.88 184 GLU A N 1
ATOM 1380 C CA . GLU A 1 184 ? -1.521 -12.713 5.262 1.00 93.88 184 GLU A CA 1
ATOM 1381 C C . GLU A 1 184 ? -2.164 -11.549 4.499 1.00 93.88 184 GLU A C 1
ATOM 1383 O O . GLU A 1 184 ? -3.203 -11.043 4.924 1.00 93.88 184 GLU A O 1
ATOM 1388 N N . VAL A 1 185 ? -1.606 -11.149 3.350 1.00 96.31 185 VAL A N 1
ATOM 1389 C CA . VAL A 1 185 ? -2.202 -10.125 2.489 1.00 96.31 185 VAL A CA 1
ATOM 1390 C C . VAL A 1 185 ? -3.294 -10.753 1.627 1.00 96.31 185 VAL A C 1
ATOM 1392 O O . VAL A 1 185 ? -3.030 -11.489 0.681 1.00 96.31 185 VAL A O 1
ATOM 1395 N N . LYS A 1 186 ? -4.550 -10.429 1.928 1.00 97.06 186 LYS A N 1
ATOM 1396 C CA . LYS A 1 186 ? -5.727 -11.028 1.284 1.00 97.06 186 LYS A CA 1
ATOM 1397 C C . LYS A 1 186 ? -6.178 -10.281 0.035 1.00 97.06 186 LYS A C 1
ATOM 1399 O O . LYS A 1 186 ? -6.742 -10.894 -0.868 1.00 97.06 186 LYS A O 1
ATOM 1404 N N . ALA A 1 187 ? -5.907 -8.981 -0.045 1.00 97.44 187 ALA A N 1
ATOM 1405 C CA . ALA A 1 187 ? -6.250 -8.174 -1.209 1.00 97.44 187 ALA A CA 1
ATOM 1406 C C . ALA A 1 187 ? -5.313 -6.975 -1.395 1.00 97.44 187 ALA A C 1
ATOM 1408 O O . ALA A 1 187 ? -4.643 -6.524 -0.462 1.00 97.44 187 ALA A O 1
ATOM 1409 N N . VAL A 1 188 ? -5.312 -6.436 -2.615 1.00 96.94 188 VAL A N 1
ATOM 1410 C CA . VAL A 1 188 ? -4.582 -5.221 -2.990 1.00 96.94 188 VAL A CA 1
ATOM 1411 C C . VAL A 1 188 ? -5.520 -4.265 -3.716 1.00 96.94 188 VAL A C 1
ATOM 1413 O O . VAL A 1 188 ? -6.203 -4.657 -4.659 1.00 96.94 188 VAL A O 1
ATOM 1416 N N . VAL A 1 189 ? -5.506 -2.996 -3.313 1.00 95.69 189 VAL A N 1
ATOM 1417 C CA . VAL A 1 189 ? -6.144 -1.886 -4.029 1.00 95.69 189 VAL A CA 1
ATOM 1418 C C . VAL A 1 189 ? -5.060 -0.874 -4.365 1.00 95.69 189 VAL A C 1
ATOM 1420 O O . VAL A 1 189 ? -4.612 -0.126 -3.501 1.00 95.69 189 VAL A O 1
ATOM 1423 N N . ILE A 1 190 ? -4.602 -0.860 -5.616 1.00 92.94 190 ILE A N 1
ATOM 1424 C CA . ILE A 1 190 ? -3.451 -0.048 -6.012 1.00 92.94 190 ILE A CA 1
ATOM 1425 C C . ILE A 1 190 ? -3.747 0.808 -7.236 1.00 92.94 190 ILE A C 1
ATOM 1427 O O . ILE A 1 190 ? -4.270 0.328 -8.240 1.00 92.94 190 ILE A O 1
ATOM 1431 N N . VAL A 1 191 ? -3.387 2.085 -7.146 1.00 90.06 191 VAL A N 1
ATOM 1432 C CA . VAL A 1 191 ? -3.456 3.051 -8.239 1.00 90.06 191 VAL A CA 1
ATOM 1433 C C . VAL A 1 191 ? -2.082 3.700 -8.370 1.00 90.06 191 VAL A C 1
ATOM 1435 O O . VAL A 1 191 ? -1.632 4.466 -7.515 1.00 90.06 191 VAL A O 1
ATOM 1438 N N . GLY A 1 192 ? -1.385 3.355 -9.452 1.00 85.06 192 GLY A N 1
ATOM 1439 C CA . GLY A 1 192 ? -0.107 3.962 -9.800 1.00 85.06 192 GLY A CA 1
ATOM 1440 C C . GLY A 1 192 ? -0.316 5.362 -10.374 1.00 85.06 192 GLY A C 1
ATOM 1441 O O . GLY A 1 192 ? -0.973 5.521 -11.399 1.00 85.06 192 GLY A O 1
ATOM 1442 N N . CYS A 1 193 ? 0.257 6.375 -9.723 1.00 78.56 193 CYS A N 1
ATOM 1443 C CA . CYS A 1 193 ? 0.156 7.778 -10.138 1.00 78.56 193 CYS A CA 1
ATOM 1444 C C . CYS A 1 193 ? 1.238 8.218 -11.127 1.00 78.56 193 CYS A C 1
ATOM 1446 O O . CYS A 1 193 ? 0.992 9.054 -11.994 1.00 78.56 193 CYS A O 1
ATOM 1448 N N . CYS A 1 194 ? 2.454 7.690 -10.981 1.00 80.31 194 CYS A N 1
ATOM 1449 C CA . CYS A 1 194 ? 3.542 7.932 -11.911 1.00 80.31 194 CYS A CA 1
ATOM 1450 C C . CYS A 1 194 ? 4.530 6.768 -11.939 1.00 80.31 194 CYS A C 1
ATOM 1452 O O . CYS A 1 194 ? 4.702 6.053 -10.951 1.00 80.31 194 CYS A O 1
ATOM 1454 N N . TYR A 1 195 ? 5.222 6.618 -13.067 1.00 84.75 195 TYR A N 1
ATOM 1455 C CA . TYR A 1 195 ? 6.229 5.572 -13.285 1.00 84.75 195 TYR A CA 1
ATOM 1456 C C . TYR A 1 195 ? 7.643 6.145 -13.437 1.00 84.75 195 TYR A C 1
ATOM 1458 O O . TYR A 1 195 ? 8.563 5.460 -13.875 1.00 84.75 195 TYR A O 1
ATOM 1466 N N . ASN A 1 196 ? 7.829 7.414 -13.070 1.00 81.88 196 ASN A N 1
ATOM 1467 C CA . ASN A 1 196 ? 9.098 8.124 -13.242 1.00 81.88 196 ASN A CA 1
ATOM 1468 C C . ASN A 1 196 ? 10.201 7.606 -12.313 1.00 81.88 196 ASN A C 1
ATOM 1470 O O . ASN A 1 196 ? 11.374 7.692 -12.663 1.00 81.88 196 ASN A O 1
ATOM 1474 N N . LEU A 1 197 ? 9.815 7.048 -11.163 1.00 82.69 197 LEU A N 1
ATOM 1475 C CA . LEU A 1 197 ? 10.704 6.413 -10.185 1.00 82.69 197 LEU A CA 1
ATOM 1476 C C . LEU A 1 197 ? 10.712 4.880 -10.309 1.00 82.69 197 LEU A C 1
ATOM 1478 O O . LEU A 1 197 ? 11.074 4.186 -9.366 1.00 82.69 197 LEU A O 1
ATOM 1482 N N . LEU A 1 198 ? 10.249 4.341 -11.441 1.00 87.69 198 LEU A N 1
ATOM 1483 C CA . LEU A 1 198 ? 10.270 2.905 -11.698 1.00 87.69 198 LEU A CA 1
ATOM 1484 C C . LEU A 1 198 ? 11.671 2.495 -12.158 1.00 87.69 198 LEU A C 1
ATOM 1486 O O . LEU A 1 198 ? 12.133 2.935 -13.216 1.00 87.69 198 LEU A O 1
ATOM 1490 N N . THR A 1 199 ? 12.337 1.643 -11.385 1.00 88.12 199 THR A N 1
ATOM 1491 C CA . THR A 1 199 ? 13.633 1.077 -11.756 1.00 88.12 199 THR A CA 1
ATOM 1492 C C . THR A 1 199 ? 13.457 0.068 -12.884 1.00 88.12 199 THR A C 1
ATOM 1494 O O . THR A 1 199 ? 12.482 -0.684 -12.946 1.00 88.12 199 THR A O 1
ATOM 1497 N N . LYS A 1 200 ? 14.400 0.064 -13.826 1.00 85.75 200 LYS A N 1
ATOM 1498 C CA . LYS A 1 200 ? 14.313 -0.716 -15.063 1.00 85.75 200 LYS A CA 1
ATOM 1499 C C . LYS A 1 200 ? 15.578 -1.524 -15.227 1.00 85.75 200 LYS A C 1
ATOM 1501 O O . LYS A 1 200 ? 16.668 -0.973 -15.093 1.00 85.75 200 LYS A O 1
ATOM 1506 N N . ARG A 1 201 ? 15.432 -2.800 -15.565 1.00 77.94 201 ARG A N 1
ATOM 1507 C CA . ARG A 1 201 ? 16.582 -3.609 -15.956 1.00 77.94 201 ARG A CA 1
ATOM 1508 C C . ARG A 1 201 ? 17.064 -3.155 -17.331 1.00 77.94 201 ARG A C 1
ATOM 1510 O O . ARG A 1 201 ? 16.295 -3.195 -18.288 1.00 77.94 201 ARG A O 1
ATOM 1517 N N . LEU A 1 202 ? 18.318 -2.722 -17.422 1.00 73.00 202 LEU A N 1
ATOM 1518 C CA . LEU A 1 202 ? 18.958 -2.413 -18.699 1.00 73.00 202 LEU A CA 1
ATOM 1519 C C . LEU A 1 202 ? 19.592 -3.688 -19.274 1.00 73.00 202 LEU A C 1
ATOM 1521 O O . LEU A 1 202 ? 20.078 -4.534 -18.529 1.00 73.00 202 LEU A O 1
ATOM 1525 N N . GLU A 1 203 ? 19.609 -3.834 -20.599 1.00 63.66 203 GLU A N 1
ATOM 1526 C CA . GLU A 1 203 ? 20.183 -5.020 -21.266 1.00 63.66 203 GLU A CA 1
ATOM 1527 C C . GLU A 1 203 ? 21.676 -5.221 -20.957 1.00 63.66 203 GLU A C 1
ATOM 1529 O O . GLU A 1 203 ? 22.163 -6.346 -20.939 1.00 63.66 203 GLU A O 1
ATOM 1534 N N . LYS A 1 204 ? 22.396 -4.127 -20.674 1.00 61.16 204 LYS A N 1
ATOM 1535 C CA . LYS A 1 204 ? 23.832 -4.111 -20.345 1.00 61.16 204 LYS A CA 1
ATOM 1536 C C . LYS A 1 204 ? 24.112 -4.113 -18.842 1.00 61.16 204 LYS A C 1
ATOM 1538 O O . LYS A 1 204 ? 25.221 -3.788 -18.424 1.00 61.16 204 LYS A O 1
ATOM 1543 N N . ASP A 1 205 ? 23.107 -4.397 -18.022 1.00 63.25 205 ASP A N 1
ATOM 1544 C CA . ASP A 1 205 ? 23.280 -4.375 -16.579 1.00 63.25 205 ASP A CA 1
ATOM 1545 C C . ASP A 1 205 ? 24.025 -5.640 -16.123 1.00 63.25 205 ASP A C 1
ATOM 1547 O O . ASP A 1 205 ? 23.478 -6.744 -16.137 1.00 63.25 205 ASP A O 1
ATOM 1551 N N . HIS A 1 206 ? 25.300 -5.472 -15.757 1.00 64.75 206 HIS A N 1
ATOM 1552 C CA . HIS A 1 206 ? 26.157 -6.517 -15.182 1.00 64.75 206 HIS A CA 1
ATOM 1553 C C . HIS A 1 206 ? 25.855 -6.779 -13.700 1.00 64.75 206 HIS A C 1
ATOM 1555 O O . HIS A 1 206 ? 26.592 -7.514 -13.039 1.00 64.75 206 HIS A O 1
ATOM 1561 N N . SER A 1 207 ? 24.800 -6.163 -13.160 1.00 65.25 207 SER A N 1
ATOM 1562 C CA . SER A 1 207 ? 24.345 -6.436 -11.808 1.00 65.25 207 SER A CA 1
ATOM 1563 C C . SER A 1 207 ? 24.048 -7.932 -11.621 1.00 65.25 207 SER A C 1
ATOM 1565 O O . SER A 1 207 ? 23.614 -8.626 -12.553 1.00 65.25 207 SER A O 1
ATOM 1567 N N . PRO A 1 208 ? 24.292 -8.471 -10.414 1.00 63.19 208 PRO A N 1
ATOM 1568 C CA . PRO A 1 208 ? 23.956 -9.852 -10.118 1.00 63.19 208 PRO A CA 1
ATOM 1569 C C . PRO A 1 208 ? 22.464 -10.095 -10.376 1.00 63.19 208 PRO A C 1
ATOM 1571 O O . PRO A 1 208 ? 21.621 -9.231 -10.143 1.00 63.19 208 PRO A O 1
ATOM 1574 N N . SER A 1 209 ? 22.115 -11.305 -10.818 1.00 62.28 209 SER A N 1
ATOM 1575 C CA . SER A 1 209 ? 20.734 -11.726 -11.110 1.00 62.28 209 SER A CA 1
ATOM 1576 C C . SER A 1 209 ? 19.769 -11.625 -9.916 1.00 62.28 209 SER A C 1
ATOM 1578 O O . SER A 1 209 ? 18.559 -11.766 -10.098 1.00 62.28 209 SER A O 1
ATOM 1580 N N . SER A 1 210 ? 20.291 -11.368 -8.714 1.00 63.78 210 SER A N 1
ATOM 1581 C CA . SER A 1 210 ? 19.549 -11.062 -7.490 1.00 63.78 210 SER A CA 1
ATOM 1582 C C . SER A 1 210 ? 19.085 -9.604 -7.381 1.00 63.78 210 SER A C 1
ATOM 1584 O O . SER A 1 210 ? 18.302 -9.302 -6.484 1.00 63.78 210 SER A O 1
ATOM 1586 N N . CYS A 1 211 ? 19.537 -8.703 -8.260 1.00 66.69 211 CYS A N 1
ATOM 1587 C CA . CYS A 1 211 ? 19.105 -7.310 -8.262 1.00 66.69 211 CYS A CA 1
ATOM 1588 C C . CYS A 1 211 ? 17.633 -7.217 -8.685 1.00 66.69 211 CYS A C 1
ATOM 1590 O O . CYS A 1 211 ? 17.227 -7.732 -9.735 1.00 66.69 211 CYS A O 1
ATOM 1592 N N . PHE A 1 212 ? 16.810 -6.583 -7.853 1.00 75.00 212 PHE A N 1
ATOM 1593 C CA . PHE A 1 212 ? 15.397 -6.404 -8.150 1.00 75.00 212 PHE A CA 1
ATOM 1594 C C . PHE A 1 212 ? 15.188 -5.097 -8.907 1.00 75.00 212 PHE A C 1
ATOM 1596 O O . PHE A 1 212 ? 15.759 -4.066 -8.577 1.00 75.00 212 PHE A O 1
ATOM 1603 N N . TYR A 1 213 ? 14.303 -5.148 -9.894 1.00 84.56 213 TYR A N 1
ATOM 1604 C CA . TYR A 1 213 ? 13.849 -3.982 -10.639 1.00 84.56 213 TYR A CA 1
ATOM 1605 C C . TYR A 1 213 ? 12.331 -3.880 -10.527 1.00 84.56 213 TYR A C 1
ATOM 1607 O O . TYR A 1 213 ? 11.642 -4.893 -10.325 1.00 84.56 213 TYR A O 1
ATOM 1615 N N . GLY A 1 214 ? 11.815 -2.667 -10.672 1.00 87.00 214 GLY A N 1
ATOM 1616 C CA . GLY A 1 214 ? 10.393 -2.398 -10.794 1.00 87.00 214 GLY A CA 1
ATOM 1617 C C . GLY A 1 214 ? 9.833 -2.852 -12.144 1.00 87.00 214 GLY A C 1
ATOM 1618 O O . GLY A 1 214 ? 8.692 -3.301 -12.233 1.00 87.00 214 GLY A O 1
ATOM 1619 N N . PHE A 1 215 ? 10.648 -2.835 -13.199 1.00 89.12 215 PHE A N 1
ATOM 1620 C CA . PHE A 1 215 ? 10.280 -3.350 -14.513 1.00 89.12 215 PHE A CA 1
ATOM 1621 C C . PHE A 1 215 ? 11.410 -4.170 -15.167 1.00 89.12 215 PHE A C 1
ATOM 1623 O O . PHE A 1 215 ? 12.562 -3.728 -15.169 1.00 89.12 215 PHE A O 1
ATOM 1630 N N . PRO A 1 216 ? 11.096 -5.331 -15.778 1.00 88.62 216 PRO A N 1
ATOM 1631 C CA . PRO A 1 216 ? 9.783 -5.983 -15.824 1.00 88.62 216 PRO A CA 1
ATOM 1632 C C . PRO A 1 216 ? 9.511 -6.853 -14.586 1.00 88.62 216 PRO A C 1
ATOM 1634 O O . PRO A 1 216 ? 10.380 -7.606 -14.132 1.00 88.62 216 PRO A O 1
ATOM 1637 N N . LEU A 1 217 ? 8.275 -6.826 -14.074 1.00 86.69 217 LEU A N 1
ATOM 1638 C CA . LEU A 1 217 ? 7.858 -7.688 -12.960 1.00 86.69 217 LEU A CA 1
ATOM 1639 C C . LEU A 1 217 ? 7.718 -9.161 -13.371 1.00 86.69 217 LEU A C 1
ATOM 1641 O O . LEU A 1 217 ? 8.283 -10.034 -12.712 1.00 86.69 217 LEU A O 1
ATOM 1645 N N . SER A 1 218 ? 6.992 -9.447 -14.455 1.00 86.62 218 SER A N 1
ATOM 1646 C CA . SER A 1 218 ? 6.659 -10.820 -14.849 1.00 86.62 218 SER A CA 1
ATOM 1647 C C . SER A 1 218 ? 7.798 -11.515 -15.602 1.00 86.62 218 SER A C 1
ATOM 1649 O O . SER A 1 218 ? 8.532 -10.900 -16.379 1.00 86.62 218 SER A O 1
ATOM 1651 N N . ARG A 1 219 ? 7.926 -12.837 -15.413 1.00 84.88 219 ARG A N 1
ATOM 1652 C CA . ARG A 1 219 ? 8.906 -13.664 -16.145 1.00 84.88 219 ARG A CA 1
ATOM 1653 C C . ARG A 1 219 ? 8.662 -13.643 -17.658 1.00 84.88 219 ARG A C 1
ATOM 1655 O O . ARG A 1 219 ? 9.623 -13.585 -18.415 1.00 84.88 219 ARG A O 1
ATOM 1662 N N . GLY A 1 220 ? 7.395 -13.626 -18.080 1.00 88.69 220 GLY A N 1
ATOM 1663 C CA . GLY A 1 220 ? 7.017 -13.567 -19.494 1.00 88.69 220 GLY A CA 1
ATOM 1664 C C . GLY A 1 220 ? 7.528 -12.300 -20.181 1.00 88.69 220 GLY A C 1
ATOM 1665 O O . GLY A 1 220 ? 8.237 -12.391 -21.177 1.00 88.69 220 GLY A O 1
ATOM 1666 N N . VAL A 1 221 ? 7.282 -11.120 -19.599 1.00 87.50 221 VAL A N 1
ATOM 1667 C CA . VAL A 1 221 ? 7.762 -9.852 -20.182 1.00 87.50 221 VAL A CA 1
A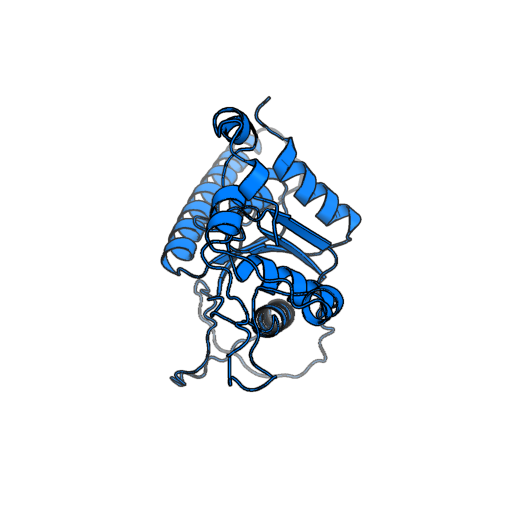TOM 1668 C C . VAL A 1 221 ? 9.293 -9.785 -20.181 1.00 87.50 221 VAL A C 1
ATOM 1670 O O . VAL A 1 221 ? 9.878 -9.311 -21.152 1.00 87.50 221 VAL A O 1
ATOM 1673 N N . ARG A 1 222 ? 9.960 -10.332 -19.151 1.00 85.06 222 ARG A N 1
ATOM 1674 C CA . ARG A 1 222 ? 11.430 -10.462 -19.146 1.00 85.06 222 ARG A CA 1
ATOM 1675 C C . ARG A 1 222 ? 11.946 -11.322 -20.298 1.00 85.06 222 ARG A C 1
ATOM 1677 O O . ARG A 1 222 ? 12.956 -10.963 -20.886 1.00 85.06 222 ARG A O 1
ATOM 1684 N N . SER A 1 223 ? 11.274 -12.431 -20.616 1.00 85.75 223 SER A N 1
ATOM 1685 C CA . SER A 1 223 ? 11.710 -13.341 -21.686 1.00 85.75 223 SER A CA 1
ATOM 1686 C C . SER A 1 223 ? 11.619 -12.727 -23.085 1.00 85.75 223 SER A C 1
ATOM 1688 O O . SER A 1 223 ? 12.384 -13.103 -23.963 1.00 85.75 223 SER A O 1
ATOM 1690 N N . ILE A 1 224 ? 10.721 -11.755 -23.269 1.00 88.56 224 ILE A N 1
ATOM 1691 C CA . ILE A 1 224 ? 10.517 -11.052 -24.542 1.00 88.56 224 ILE A CA 1
ATOM 1692 C C . ILE A 1 224 ? 11.523 -9.898 -24.709 1.00 88.56 224 ILE A C 1
ATOM 1694 O O . ILE A 1 224 ? 11.672 -9.367 -25.802 1.00 88.56 224 ILE A O 1
ATOM 1698 N N . GLY A 1 225 ? 12.229 -9.499 -23.643 1.00 83.62 225 GLY A N 1
ATOM 1699 C CA . GLY A 1 225 ? 13.178 -8.383 -23.702 1.00 83.62 225 GLY A CA 1
ATOM 1700 C C . GLY A 1 225 ? 12.505 -7.022 -23.892 1.00 83.62 225 GLY A C 1
ATOM 1701 O O . GLY A 1 225 ? 13.125 -6.097 -24.406 1.00 83.62 225 GLY A O 1
ATOM 1702 N N . LEU A 1 226 ? 11.234 -6.876 -23.490 1.00 85.25 226 LEU A N 1
ATOM 1703 C CA . LEU A 1 226 ? 10.525 -5.606 -23.635 1.00 85.25 226 LEU A CA 1
ATOM 1704 C C . LEU A 1 226 ? 11.238 -4.510 -22.834 1.00 85.25 226 LEU A C 1
ATOM 1706 O O . LEU A 1 226 ? 11.451 -4.651 -21.627 1.00 85.25 226 LEU A O 1
ATOM 1710 N N . THR A 1 227 ? 11.546 -3.396 -23.493 1.00 83.25 227 THR A N 1
ATOM 1711 C CA . THR A 1 227 ? 12.135 -2.216 -22.860 1.00 83.25 227 THR A CA 1
ATOM 1712 C C . THR A 1 227 ? 11.068 -1.151 -22.623 1.00 83.25 227 THR A C 1
ATOM 1714 O O . THR A 1 227 ? 10.147 -0.967 -23.417 1.00 83.25 227 THR A O 1
ATOM 1717 N N . LEU A 1 228 ? 11.167 -0.439 -21.497 1.00 85.38 228 LEU A N 1
ATOM 1718 C CA . LEU A 1 228 ? 10.244 0.645 -21.160 1.00 85.38 228 LEU A CA 1
ATOM 1719 C C . LEU A 1 228 ? 10.977 1.987 -21.193 1.00 85.38 228 LEU A C 1
ATOM 1721 O O . LEU A 1 228 ? 11.686 2.353 -20.254 1.00 85.38 228 LEU A O 1
ATOM 1725 N N . GLY A 1 229 ? 10.802 2.746 -22.273 1.00 85.12 229 GLY A N 1
ATOM 1726 C CA . GLY A 1 229 ? 11.422 4.063 -22.440 1.00 85.12 229 GLY A CA 1
ATOM 1727 C C . GLY A 1 229 ? 10.897 5.120 -21.459 1.00 85.12 229 GLY A C 1
ATOM 1728 O O . GLY A 1 229 ? 9.821 4.982 -20.877 1.00 85.12 229 GLY A O 1
ATOM 1729 N N . ARG A 1 230 ? 11.648 6.214 -21.267 1.00 82.75 230 ARG A N 1
ATOM 1730 C CA . ARG A 1 230 ? 11.216 7.335 -20.408 1.00 82.75 230 ARG A CA 1
ATOM 1731 C C . ARG A 1 230 ? 9.926 7.991 -20.915 1.00 82.75 230 ARG A C 1
ATOM 1733 O O . ARG A 1 230 ? 9.025 8.215 -20.119 1.00 82.75 230 ARG A O 1
ATOM 1740 N N . ARG A 1 231 ? 9.801 8.187 -22.233 1.00 84.06 231 ARG A N 1
ATOM 1741 C CA . ARG A 1 231 ? 8.606 8.777 -22.864 1.00 84.06 231 ARG A CA 1
ATOM 1742 C C . ARG A 1 231 ? 7.336 7.962 -22.614 1.00 84.06 231 ARG A C 1
ATOM 1744 O O . ARG A 1 231 ? 6.290 8.544 -22.369 1.00 84.06 231 ARG A O 1
ATOM 1751 N N . ALA A 1 232 ? 7.438 6.632 -22.636 1.00 84.69 232 ALA A N 1
ATOM 1752 C CA . ALA A 1 232 ? 6.312 5.756 -22.323 1.00 84.69 232 ALA A CA 1
ATOM 1753 C C . ALA A 1 232 ? 5.866 5.924 -20.861 1.00 84.69 232 ALA A C 1
ATOM 1755 O O . ALA A 1 232 ? 4.673 6.028 -20.592 1.00 84.69 232 ALA A O 1
ATOM 1756 N N . CYS A 1 233 ? 6.819 6.032 -19.924 1.00 85.44 233 CYS A N 1
ATOM 1757 C CA . CYS A 1 233 ? 6.509 6.345 -18.527 1.00 85.44 233 CYS A CA 1
ATOM 1758 C C . CYS A 1 233 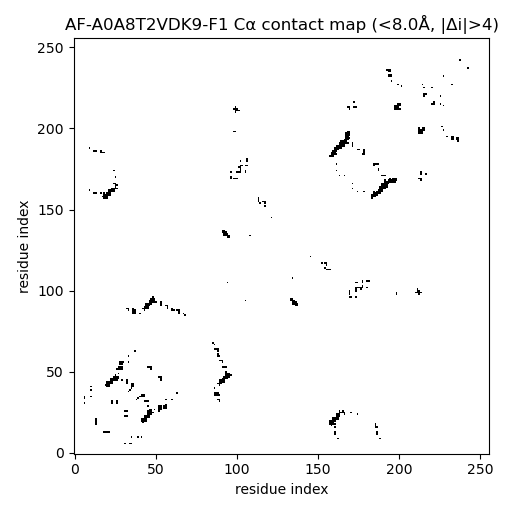? 5.861 7.725 -18.377 1.00 85.44 233 CYS A C 1
ATOM 1760 O O . CYS A 1 233 ? 4.868 7.836 -17.668 1.00 85.44 233 CYS A O 1
ATOM 1762 N N . ASP A 1 234 ? 6.382 8.751 -19.054 1.00 83.94 234 ASP A N 1
ATOM 1763 C CA . ASP A 1 234 ? 5.828 10.109 -18.993 1.00 83.94 234 ASP A CA 1
ATOM 1764 C C . ASP A 1 234 ? 4.398 10.160 -19.531 1.00 83.94 234 ASP A C 1
ATOM 1766 O O . ASP A 1 234 ? 3.518 10.736 -18.892 1.00 83.94 234 ASP A O 1
ATOM 1770 N N . LEU A 1 235 ? 4.152 9.517 -20.677 1.00 82.50 235 LEU A N 1
ATOM 1771 C CA . LEU A 1 235 ? 2.834 9.448 -21.301 1.00 82.50 235 LEU A CA 1
ATOM 1772 C C . LEU A 1 235 ? 1.825 8.704 -20.420 1.00 82.50 235 LEU A C 1
ATOM 1774 O O . LEU A 1 235 ? 0.693 9.158 -20.279 1.00 82.50 235 LEU A O 1
ATOM 1778 N N . ALA A 1 236 ? 2.249 7.619 -19.765 1.00 82.00 236 ALA A N 1
ATOM 1779 C CA . ALA A 1 236 ? 1.411 6.873 -18.829 1.00 82.00 236 ALA A CA 1
ATOM 1780 C C . ALA A 1 236 ? 0.976 7.701 -17.603 1.00 82.00 236 ALA A C 1
ATOM 1782 O O . ALA A 1 236 ? 0.015 7.333 -16.935 1.00 82.00 236 ALA A O 1
ATOM 1783 N N . CYS A 1 237 ? 1.660 8.814 -17.308 1.00 79.00 237 CYS A N 1
ATOM 1784 C CA . CYS A 1 237 ? 1.291 9.740 -16.233 1.00 79.00 237 CYS A CA 1
ATOM 1785 C C . CYS A 1 237 ? 0.364 10.875 -16.704 1.00 79.00 237 CYS A C 1
ATOM 1787 O O . CYS A 1 237 ? -0.058 11.702 -15.895 1.00 79.00 237 CYS A O 1
ATOM 1789 N N . GLN A 1 238 ? 0.080 10.976 -18.006 1.00 79.62 238 GLN A N 1
ATOM 1790 C CA . GLN A 1 238 ? -0.829 11.986 -18.540 1.00 79.62 238 GLN A CA 1
ATOM 1791 C C . GLN A 1 238 ? -2.273 11.484 -18.503 1.00 79.62 238 GLN A C 1
ATOM 1793 O O . GLN A 1 238 ? -2.542 10.328 -18.817 1.00 79.62 238 GLN A O 1
ATOM 1798 N N . SER A 1 239 ? -3.214 12.377 -18.176 1.00 77.19 239 SER A N 1
ATOM 1799 C CA . SER A 1 239 ? -4.645 12.096 -18.345 1.00 77.19 239 SER A CA 1
ATOM 1800 C C . SER A 1 239 ? -4.931 11.701 -19.796 1.00 77.19 239 SER A C 1
ATOM 1802 O O . SER A 1 239 ? -4.452 12.368 -20.715 1.00 77.19 239 SER A O 1
ATOM 1804 N N . ALA A 1 240 ? -5.758 10.670 -19.990 1.00 73.12 240 ALA A N 1
ATOM 1805 C CA . ALA A 1 240 ? -6.177 10.196 -21.309 1.00 73.12 240 ALA A CA 1
ATOM 1806 C C . ALA A 1 240 ? -6.824 11.300 -22.165 1.00 73.12 240 ALA A C 1
ATOM 1808 O O . ALA A 1 240 ? -6.760 11.263 -23.390 1.00 73.12 240 ALA A O 1
ATOM 1809 N N . GLU A 1 241 ? -7.406 12.323 -21.534 1.00 74.81 241 GLU A N 1
ATOM 1810 C CA . GLU A 1 241 ? -7.959 13.488 -22.231 1.00 74.81 241 GLU A CA 1
ATOM 1811 C C . GLU A 1 241 ? -6.886 14.282 -22.983 1.00 74.81 241 GLU A C 1
ATOM 1813 O O . GLU A 1 241 ? -7.143 14.758 -24.085 1.00 74.81 241 GLU A O 1
ATOM 1818 N N . ARG A 1 242 ? -5.665 14.353 -22.436 1.00 67.94 242 ARG A N 1
ATOM 1819 C CA . ARG A 1 242 ? -4.531 15.069 -23.039 1.00 67.94 242 ARG A CA 1
ATOM 1820 C C . ARG A 1 242 ? -3.906 14.319 -24.207 1.00 67.94 242 ARG A C 1
ATOM 1822 O O . ARG A 1 242 ? -3.134 14.905 -24.954 1.00 67.94 242 ARG A O 1
ATOM 1829 N N . TRP A 1 243 ? -4.234 13.040 -24.390 1.00 69.25 243 TRP A N 1
ATOM 1830 C CA . TRP A 1 243 ? -3.718 12.257 -25.513 1.00 69.25 243 TRP A CA 1
ATOM 1831 C C . TRP A 1 243 ? -4.324 12.704 -26.848 1.00 69.25 243 TRP A C 1
ATOM 1833 O O . TRP A 1 243 ? -3.722 12.476 -27.890 1.00 69.25 243 TRP A O 1
ATOM 1843 N N . LYS A 1 244 ? -5.486 13.374 -26.821 1.00 64.81 244 LYS A N 1
ATOM 1844 C CA . LYS A 1 244 ? -6.168 13.897 -28.016 1.00 64.81 244 LYS A CA 1
ATOM 1845 C C . LYS A 1 244 ? -5.432 15.074 -28.663 1.00 64.81 244 LYS A C 1
ATOM 1847 O O . LYS A 1 244 ? -5.528 15.246 -29.873 1.00 64.81 244 LYS A O 1
ATOM 1852 N N . ASP A 1 245 ? -4.682 15.836 -27.868 1.00 63.03 245 ASP A N 1
ATOM 1853 C CA . ASP A 1 245 ? -3.936 17.017 -28.323 1.00 63.03 245 ASP A CA 1
ATOM 1854 C C . ASP A 1 245 ? -2.525 16.660 -28.829 1.00 63.03 245 ASP A C 1
ATOM 1856 O O . ASP A 1 245 ? -1.796 17.509 -29.346 1.00 63.03 245 ASP A O 1
ATOM 1860 N N . VAL A 1 246 ? -2.128 15.389 -28.704 1.00 60.34 246 VAL A N 1
ATOM 1861 C CA . VAL A 1 246 ? -0.876 14.864 -29.249 1.00 60.34 246 VAL A CA 1
ATOM 1862 C C . VAL A 1 246 ? -1.146 14.460 -30.700 1.00 60.34 246 VAL A C 1
ATOM 1864 O O . VAL A 1 246 ? -1.710 13.403 -30.964 1.00 60.34 246 VAL A O 1
ATOM 1867 N N . GLY A 1 247 ? -0.812 15.350 -31.640 1.00 53.50 247 GLY A N 1
ATOM 1868 C CA . GLY A 1 247 ? -1.164 15.247 -33.062 1.00 53.50 247 GLY A CA 1
ATOM 1869 C C . GLY A 1 247 ? -0.835 13.916 -33.770 1.00 53.50 247 GLY A C 1
ATOM 1870 O O . GLY A 1 247 ? -0.086 13.065 -33.292 1.00 53.50 247 GLY A O 1
ATOM 1871 N N . VAL A 1 248 ? -1.407 13.771 -34.970 1.00 51.84 248 VAL A N 1
ATOM 1872 C CA . VAL A 1 248 ? -1.489 12.558 -35.819 1.00 51.84 248 VAL A CA 1
ATOM 1873 C C . VAL A 1 248 ? -0.131 11.992 -36.286 1.00 51.84 248 VAL A C 1
ATOM 1875 O O . VAL A 1 248 ? -0.080 10.895 -36.830 1.00 51.84 248 VAL A O 1
ATOM 1878 N N . ASP A 1 249 ? 0.994 12.642 -35.980 1.00 49.62 249 ASP A N 1
ATOM 1879 C CA . ASP A 1 249 ? 2.349 12.112 -36.244 1.00 49.62 249 ASP A CA 1
ATOM 1880 C C . ASP A 1 249 ? 2.813 11.071 -35.190 1.00 49.62 249 ASP A C 1
ATOM 1882 O O . ASP A 1 249 ? 3.990 10.750 -35.014 1.00 49.62 249 ASP A O 1
ATOM 1886 N N . SER A 1 250 ? 1.853 10.523 -34.442 1.00 51.06 250 SER A N 1
ATOM 1887 C CA . SER A 1 250 ? 2.019 9.536 -33.372 1.00 51.06 250 SER A CA 1
ATOM 1888 C C . SER A 1 250 ? 2.173 8.094 -33.874 1.00 51.06 250 SER A C 1
ATOM 1890 O O . SER A 1 250 ? 2.348 7.180 -33.067 1.00 51.06 250 SER A O 1
ATOM 1892 N N . THR A 1 251 ? 2.237 7.861 -35.191 1.00 45.78 251 THR A N 1
ATOM 1893 C CA . THR A 1 251 ? 2.630 6.557 -35.766 1.00 45.78 251 THR A CA 1
ATOM 1894 C C . THR A 1 251 ? 4.058 6.131 -35.394 1.00 45.78 251 THR A C 1
ATOM 1896 O O . THR A 1 251 ? 4.436 4.981 -35.611 1.00 45.78 251 THR A O 1
ATOM 1899 N N . LEU A 1 252 ? 4.844 7.024 -34.785 1.00 46.19 252 LEU A N 1
ATOM 1900 C CA . LEU A 1 252 ? 6.163 6.735 -34.214 1.00 46.19 252 LEU A CA 1
ATOM 1901 C C . LEU A 1 252 ? 6.133 6.265 -32.744 1.00 46.19 252 LEU A C 1
ATOM 1903 O O . LEU A 1 252 ? 7.179 5.886 -32.226 1.00 46.19 252 LEU A O 1
ATOM 1907 N N . LEU A 1 253 ? 4.979 6.256 -32.060 1.00 47.75 253 LEU A N 1
ATOM 1908 C CA . LEU A 1 253 ? 4.880 5.844 -30.645 1.00 47.75 253 LEU A CA 1
ATOM 1909 C C . LEU A 1 253 ? 4.762 4.324 -30.430 1.00 47.75 253 LEU A C 1
ATOM 1911 O O . LEU A 1 253 ? 4.960 3.865 -29.309 1.00 47.75 253 LEU A O 1
ATOM 1915 N N . TRP A 1 254 ? 4.490 3.548 -31.485 1.00 38.06 254 TRP A N 1
ATOM 1916 C CA . TRP A 1 254 ? 4.273 2.092 -31.402 1.00 38.06 254 TRP A CA 1
ATOM 1917 C C . TRP A 1 254 ? 5.274 1.248 -32.196 1.00 38.06 254 TRP A C 1
ATOM 1919 O O . TRP A 1 254 ? 5.108 0.034 -32.288 1.00 38.06 254 TRP A O 1
ATOM 1929 N N . ARG A 1 255 ? 6.321 1.853 -32.767 1.00 29.30 255 ARG A N 1
ATOM 1930 C CA . ARG A 1 255 ? 7.437 1.069 -33.305 1.00 29.30 255 ARG A CA 1
ATOM 1931 C C . ARG A 1 255 ? 8.401 0.750 -32.165 1.00 29.30 255 ARG A C 1
ATOM 1933 O O . ARG A 1 255 ? 9.187 1.601 -31.761 1.00 29.30 255 ARG A O 1
ATOM 1940 N N . THR A 1 256 ? 8.228 -0.457 -31.629 1.00 40.06 256 THR A N 1
ATOM 1941 C CA . THR A 1 256 ? 9.231 -1.215 -30.866 1.00 40.06 256 THR A CA 1
ATOM 1942 C C . THR A 1 256 ? 10.570 -1.240 -31.581 1.00 40.06 256 THR A C 1
ATOM 1944 O O . THR A 1 256 ? 10.534 -1.422 -32.823 1.00 40.06 256 THR A O 1
#

Solvent-accessible surface area (backbone atoms only — not comparable to full-atom values): 15330 Å² total; per-residue (Å²): 140,76,88,60,64,72,67,47,49,55,57,49,50,36,62,76,48,66,37,62,34,38,36,28,40,55,32,50,65,22,64,66,34,47,44,42,5,66,75,68,65,42,52,28,38,28,25,19,62,45,59,68,27,40,53,49,25,51,56,48,33,56,53,50,39,52,50,52,58,52,51,52,62,67,53,59,80,76,58,98,70,93,75,81,76,78,63,57,56,41,47,49,36,33,44,63,79,54,91,43,55,78,15,55,70,62,42,50,49,55,54,49,58,39,53,60,70,66,38,88,73,76,85,84,86,79,96,69,96,64,100,80,68,77,67,54,75,76,79,88,89,87,89,87,89,90,84,92,84,91,78,93,78,85,76,61,83,62,26,28,29,45,35,16,78,50,18,39,22,35,48,43,42,23,54,53,41,23,48,78,74,30,86,46,39,59,45,76,48,78,33,70,56,37,44,85,64,40,40,65,71,55,97,83,60,84,65,61,92,83,66,43,47,37,35,66,73,50,71,68,52,54,74,72,64,72,80,84,55,70,66,60,31,55,54,73,48,48,61,76,78,61,57,73,76,58,59,89,79,52,78,67,77,75,69,124